Protein AF-0000000080643397 (afdb_homodimer)

Secondary structure (DSSP, 8-state):
--HHHHHHHEEEEEEEEETTEEEEHHHHHHHHHHHHHHEEEEEEEEEEEEEEETTTTEEEEEEEEEEEETTS-EEEEEEEEEEEE-TTS-EEEEEEEEEESSGGGTTGGG-/--HHHHHHHEEEEEEEEETTEEEEHHHHHHHHHHHHHHEEEEEEEEEEEEEEETTTTEEEEEEEEEEEETTS-EEEEEEEEEEEE-TTS-EEEEEEEEEESSGGGTTGGG-

Structure (mmCIF, N/CA/C/O backbone):
data_AF-0000000080643397-model_v1
#
loop_
_entity.id
_entity.type
_entity.pdbx_description
1 polymer 'Uncharacterized protein'
#
loop_
_atom_site.group_PDB
_atom_site.id
_atom_site.type_symbol
_atom_site.label_atom_id
_atom_site.label_alt_id
_atom_site.label_comp_id
_atom_site.label_asym_id
_atom_site.label_entity_id
_atom_site.label_seq_id
_atom_site.pdbx_PDB_ins_code
_atom_site.Cartn_x
_atom_site.Cartn_y
_atom_site.Cartn_z
_atom_site.occupancy
_atom_site.B_iso_or_equiv
_atom_site.auth_seq_id
_atom_site.auth_comp_id
_atom_site.auth_asym_id
_atom_site.auth_atom_id
_atom_site.pdbx_PDB_model_num
ATOM 1 N N . MET A 1 1 ? 0.101 -18.797 -16.078 1 52.03 1 MET A N 1
ATOM 2 C CA . MET A 1 1 ? 1.331 -19.047 -15.328 1 52.03 1 MET A CA 1
ATOM 3 C C . MET A 1 1 ? 1.496 -20.531 -15.039 1 52.03 1 MET A C 1
ATOM 5 O O . MET A 1 1 ? 0.552 -21.188 -14.594 1 52.03 1 MET A O 1
ATOM 9 N N . ASP A 1 2 ? 2.449 -21.203 -15.633 1 65.69 2 ASP A N 1
ATOM 10 C CA . ASP A 1 2 ? 2.807 -22.609 -15.438 1 65.69 2 ASP A CA 1
ATOM 11 C C . ASP A 1 2 ? 3.172 -22.891 -13.984 1 65.69 2 ASP A C 1
ATOM 13 O O . ASP A 1 2 ? 4.043 -22.219 -13.422 1 65.69 2 ASP A O 1
ATOM 17 N N . THR A 1 3 ? 2.34 -23.578 -13.297 1 69.38 3 THR A N 1
ATOM 18 C CA . THR A 1 3 ? 2.562 -23.953 -11.898 1 69.38 3 THR A CA 1
ATOM 19 C C . THR A 1 3 ? 4.027 -24.312 -11.664 1 69.38 3 THR A C 1
ATOM 21 O O . THR A 1 3 ? 4.555 -24.078 -10.57 1 69.38 3 THR A O 1
ATOM 24 N N . GLU A 1 4 ? 4.602 -24.859 -12.586 1 74.19 4 GLU A N 1
ATOM 25 C CA . GLU A 1 4 ? 6.016 -25.203 -12.469 1 74.19 4 GLU A CA 1
ATOM 26 C C . GLU A 1 4 ? 6.879 -23.953 -12.289 1 74.19 4 GLU A C 1
ATOM 28 O O . GLU A 1 4 ? 7.871 -23.984 -11.555 1 74.19 4 GLU A O 1
ATOM 33 N N . LYS A 1 5 ? 6.52 -22.969 -12.922 1 84.19 5 LYS A N 1
ATOM 34 C CA . LYS A 1 5 ? 7.285 -21.734 -12.812 1 84.19 5 LYS A CA 1
ATOM 35 C C . LYS A 1 5 ? 7.137 -21.125 -11.422 1 84.19 5 LYS A C 1
ATOM 37 O O . LYS A 1 5 ? 8.094 -20.547 -10.891 1 84.19 5 LYS A O 1
ATOM 42 N N . ILE A 1 6 ? 6.059 -21.438 -10.797 1 88.88 6 ILE A N 1
ATOM 43 C CA . ILE A 1 6 ? 5.82 -20.891 -9.461 1 88.88 6 ILE A CA 1
ATOM 44 C C . ILE A 1 6 ? 6.785 -21.531 -8.469 1 88.88 6 ILE A C 1
ATOM 46 O O . ILE A 1 6 ? 7.41 -20.844 -7.664 1 88.88 6 ILE A O 1
ATOM 50 N N . ASP A 1 7 ? 6.992 -22.812 -8.609 1 89.31 7 ASP A N 1
ATOM 51 C CA . ASP A 1 7 ? 7.848 -23.531 -7.672 1 89.31 7 ASP A CA 1
ATOM 52 C C . ASP A 1 7 ? 9.312 -23.109 -7.836 1 89.31 7 ASP A C 1
ATOM 54 O O . ASP A 1 7 ? 10.125 -23.328 -6.934 1 89.31 7 ASP A O 1
ATOM 58 N N . HIS A 1 8 ? 9.602 -22.578 -8.914 1 92.81 8 HIS A N 1
ATOM 59 C CA . HIS A 1 8 ? 10.961 -22.125 -9.172 1 92.81 8 HIS A CA 1
ATOM 60 C C . HIS A 1 8 ? 11.234 -20.797 -8.484 1 92.81 8 HIS A C 1
ATOM 62 O O . HIS A 1 8 ? 12.328 -20.578 -7.957 1 92.81 8 HIS A O 1
ATOM 68 N N . TYR A 1 9 ? 10.289 -20 -8.375 1 95.5 9 TYR A N 1
ATOM 69 C CA . TYR A 1 9 ? 10.516 -18.625 -7.922 1 95.5 9 TYR A CA 1
ATOM 70 C C . TYR A 1 9 ? 10.086 -18.453 -6.473 1 95.5 9 TYR A C 1
ATOM 72 O O . TYR A 1 9 ? 10.578 -17.578 -5.766 1 95.5 9 TYR A O 1
ATOM 80 N N . PHE A 1 10 ? 9.258 -19.375 -6.039 1 97.5 10 PHE A N 1
ATOM 81 C CA . PHE A 1 10 ? 8.68 -19.203 -4.711 1 97.5 10 PHE A CA 1
ATOM 82 C C . PHE A 1 10 ? 9.156 -20.297 -3.766 1 97.5 10 PHE A C 1
ATOM 84 O O . PHE A 1 10 ? 9.258 -21.469 -4.156 1 97.5 10 PHE A O 1
ATOM 91 N N . ALA A 1 11 ? 9.391 -19.953 -2.545 1 97.19 11 ALA A N 1
ATOM 92 C CA . ALA A 1 11 ? 9.766 -20.906 -1.504 1 97.19 11 ALA A CA 1
ATOM 93 C C . ALA A 1 11 ? 8.562 -21.719 -1.043 1 97.19 11 ALA A C 1
ATOM 95 O O . ALA A 1 11 ? 7.422 -21.266 -1.154 1 97.19 11 ALA A O 1
ATOM 96 N N . VAL A 1 12 ? 8.758 -22.859 -0.501 1 95.69 12 VAL A N 1
ATOM 97 C CA . VAL A 1 12 ? 7.703 -23.766 -0.065 1 95.69 12 VAL A CA 1
ATOM 98 C C . VAL A 1 12 ? 6.926 -23.141 1.09 1 95.69 12 VAL A C 1
ATOM 100 O O . VAL A 1 12 ? 5.727 -23.375 1.241 1 95.69 12 VAL A O 1
ATOM 103 N N . GLU A 1 13 ? 7.629 -22.312 1.866 1 96.62 13 GLU A N 1
ATOM 104 C CA . GLU A 1 13 ? 7.008 -21.672 3.025 1 96.62 13 GLU A CA 1
ATOM 105 C C . GLU A 1 13 ? 6.371 -20.344 2.65 1 96.62 13 GLU A C 1
ATOM 107 O O . GLU A 1 13 ? 5.992 -19.562 3.525 1 96.62 13 GLU A O 1
ATOM 112 N N . TYR A 1 14 ? 6.266 -20.109 1.395 1 97.94 14 TYR A N 1
ATOM 113 C CA . TYR A 1 14 ? 5.75 -18.844 0.88 1 97.94 14 TYR A CA 1
ATOM 114 C C . TYR A 1 14 ? 4.414 -18.5 1.523 1 97.94 14 TYR A C 1
ATOM 116 O O . TYR A 1 14 ? 3.545 -19.359 1.665 1 97.94 14 TYR A O 1
ATOM 124 N N . ILE A 1 15 ? 4.273 -17.234 1.922 1 98.25 15 ILE A N 1
ATOM 125 C CA . ILE A 1 15 ? 3.018 -16.688 2.418 1 98.25 15 ILE A CA 1
ATOM 126 C C . ILE A 1 15 ? 2.688 -15.391 1.667 1 98.25 15 ILE A C 1
ATOM 128 O O . ILE A 1 15 ? 3.555 -14.539 1.479 1 98.25 15 ILE A O 1
ATOM 132 N N . GLN A 1 16 ? 1.455 -15.312 1.223 1 97.5 16 GLN A N 1
ATOM 133 C CA . GLN A 1 16 ? 0.962 -14.094 0.601 1 97.5 16 GLN A CA 1
ATOM 134 C C . GLN A 1 16 ? -0.099 -13.422 1.47 1 97.5 16 GLN A C 1
ATOM 136 O O . GLN A 1 16 ? -1.014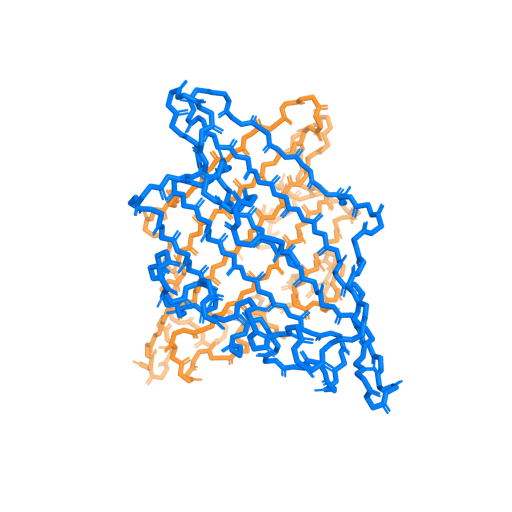 -14.086 1.962 1 97.5 16 GLN A O 1
ATOM 141 N N . GLU A 1 17 ? 0.098 -12.109 1.722 1 97.62 17 GLU A N 1
ATOM 142 C CA . GLU A 1 17 ? -0.928 -11.305 2.383 1 97.62 17 GLU A CA 1
ATOM 143 C C . GLU A 1 17 ? -1.416 -10.18 1.479 1 97.62 17 GLU A C 1
ATOM 145 O O . GLU A 1 17 ? -0.648 -9.281 1.129 1 97.62 17 GLU A O 1
ATOM 150 N N . THR A 1 18 ? -2.668 -10.258 1.045 1 96.88 18 THR A N 1
ATOM 151 C CA . THR A 1 18 ? -3.27 -9.242 0.19 1 96.88 18 THR A CA 1
ATOM 152 C C . THR A 1 18 ? -4.52 -8.664 0.841 1 96.88 18 THR A C 1
ATOM 154 O O . THR A 1 18 ? -5.508 -9.367 1.044 1 96.88 18 THR A O 1
ATOM 157 N N . ASP A 1 19 ? -4.453 -7.438 1.133 1 95.69 19 ASP A N 1
ATOM 158 C CA . ASP A 1 19 ? -5.613 -6.777 1.726 1 95.69 19 ASP A CA 1
ATOM 159 C C . ASP A 1 19 ? -6.137 -7.559 2.928 1 95.69 19 ASP A C 1
ATOM 161 O O . ASP A 1 19 ? -7.328 -7.867 3.002 1 95.69 19 ASP A O 1
ATOM 165 N N . HIS A 1 20 ? -5.316 -7.93 3.779 1 94.88 20 HIS A N 1
ATOM 166 C CA . HIS A 1 20 ? -5.559 -8.578 5.062 1 94.88 20 HIS A CA 1
ATOM 167 C C . HIS A 1 20 ? -5.887 -10.055 4.883 1 94.88 20 HIS A C 1
ATOM 169 O O . HIS A 1 20 ? -6.012 -10.789 5.867 1 94.88 20 HIS A O 1
ATOM 175 N N . ASP A 1 21 ? -6.023 -10.531 3.666 1 95.88 21 ASP A N 1
ATOM 176 C CA . ASP A 1 21 ? -6.211 -11.953 3.416 1 95.88 21 ASP A CA 1
ATOM 177 C C . ASP A 1 21 ? -4.867 -12.664 3.256 1 95.88 21 ASP A C 1
ATOM 179 O O . ASP A 1 21 ? -3.965 -12.156 2.59 1 95.88 21 ASP A O 1
ATOM 183 N N . THR A 1 22 ? -4.812 -13.828 3.859 1 97.06 22 THR A N 1
ATOM 184 C CA . THR A 1 22 ? -3.559 -14.57 3.836 1 97.06 22 THR A CA 1
ATOM 185 C C . THR A 1 22 ? -3.725 -15.891 3.08 1 97.06 22 THR A C 1
ATOM 187 O O . THR A 1 22 ? -4.719 -16.594 3.258 1 97.06 22 THR A O 1
ATOM 190 N N . LEU A 1 23 ? -2.801 -16.172 2.219 1 96.81 23 LEU A N 1
ATOM 191 C CA . LEU A 1 23 ? -2.75 -17.422 1.461 1 96.81 23 LEU A CA 1
ATOM 192 C C . LEU A 1 23 ? -1.392 -18.094 1.615 1 96.81 23 LEU A C 1
ATOM 194 O O . LEU A 1 23 ? -0.353 -17.438 1.529 1 96.81 23 LEU A O 1
ATOM 198 N N . ASN A 1 24 ? -1.43 -19.391 1.865 1 96.94 24 ASN A N 1
ATOM 199 C CA . ASN A 1 24 ? -0.189 -20.141 1.711 1 96.94 24 ASN A CA 1
ATOM 200 C C . ASN A 1 24 ? 0.084 -20.484 0.248 1 96.94 24 ASN A C 1
ATOM 202 O O . ASN A 1 24 ? -0.665 -20.062 -0.639 1 96.94 24 ASN A O 1
ATOM 206 N N . LEU A 1 25 ? 1.172 -21.188 0.023 1 95.81 25 LEU A N 1
ATOM 207 C CA . LEU A 1 25 ? 1.611 -21.453 -1.344 1 95.81 25 LEU A CA 1
ATOM 208 C C . LEU A 1 25 ? 0.543 -22.203 -2.125 1 95.81 25 LEU A C 1
ATOM 210 O O . LEU A 1 25 ? 0.251 -21.875 -3.273 1 95.81 25 LEU A O 1
ATOM 214 N N . THR A 1 26 ? -0.051 -23.203 -1.543 1 94.75 26 THR A N 1
ATOM 215 C CA . THR A 1 26 ? -1.065 -24.016 -2.209 1 94.75 26 THR A CA 1
ATOM 216 C C . THR A 1 26 ? -2.289 -23.172 -2.553 1 94.75 26 THR A C 1
ATOM 218 O O . THR A 1 26 ? -2.789 -23.219 -3.68 1 94.75 26 THR A O 1
ATOM 221 N N . GLU A 1 27 ? -2.719 -22.438 -1.619 1 94.75 27 GLU A N 1
ATOM 222 C CA . GLU A 1 27 ? -3.875 -21.562 -1.827 1 94.75 27 GLU A CA 1
ATOM 223 C C . GLU A 1 27 ? -3.584 -20.5 -2.877 1 94.75 27 GLU A C 1
ATOM 225 O O . GLU A 1 27 ? -4.465 -20.125 -3.656 1 94.75 27 GLU A O 1
ATOM 230 N N . PHE A 1 28 ? -2.414 -19.984 -2.807 1 94.94 28 PHE A N 1
ATOM 231 C CA . PHE A 1 28 ? -1.979 -19.016 -3.803 1 94.94 28 PHE A CA 1
ATOM 232 C C . PHE A 1 28 ? -2.053 -19.609 -5.203 1 94.94 28 PHE A C 1
ATOM 234 O O . PHE A 1 28 ? -2.584 -18.969 -6.125 1 94.94 28 PHE A O 1
ATOM 241 N N . LYS A 1 29 ? -1.569 -20.797 -5.352 1 93.56 29 LYS A N 1
ATOM 242 C CA . LYS A 1 29 ? -1.613 -21.469 -6.648 1 93.56 29 LYS A CA 1
ATOM 243 C C . LYS A 1 29 ? -3.053 -21.656 -7.125 1 93.56 29 LYS A C 1
ATOM 245 O O . LYS A 1 29 ? -3.354 -21.438 -8.305 1 93.56 29 LYS A O 1
ATOM 250 N N . LEU A 1 30 ? -3.893 -22.047 -6.223 1 93.19 30 LEU A N 1
ATOM 251 C CA . LEU A 1 30 ? -5.305 -22.203 -6.555 1 93.19 30 LEU A CA 1
ATOM 252 C C . LEU A 1 30 ? -5.914 -20.875 -6.988 1 93.19 30 LEU A C 1
ATOM 254 O O . LEU A 1 30 ? -6.691 -20.828 -7.945 1 93.19 30 LEU A O 1
ATOM 258 N N . HIS A 1 31 ? -5.547 -19.859 -6.266 1 92.81 31 HIS A N 1
ATOM 259 C CA . HIS A 1 31 ? -6.012 -18.531 -6.613 1 92.81 31 HIS A CA 1
ATOM 260 C C . HIS A 1 31 ? -5.57 -18.141 -8.023 1 92.81 31 HIS A C 1
ATOM 262 O O . HIS A 1 31 ? -6.363 -17.609 -8.797 1 92.81 31 HIS A O 1
ATOM 268 N N . LEU A 1 32 ? -4.309 -18.391 -8.344 1 91.5 32 LEU A N 1
ATOM 269 C CA . LEU A 1 32 ? -3.801 -18.078 -9.672 1 91.5 32 LEU A CA 1
ATOM 270 C C . LEU A 1 32 ? -4.562 -18.844 -10.75 1 91.5 32 LEU A C 1
ATOM 272 O O . LEU A 1 32 ? -4.832 -18.312 -11.828 1 91.5 32 LEU A O 1
ATOM 276 N N . GLN A 1 33 ? -4.887 -20.031 -10.477 1 91.94 33 GLN A N 1
ATOM 277 C CA . GLN A 1 33 ? -5.652 -20.844 -11.422 1 91.94 33 GLN A CA 1
ATOM 278 C C . GLN A 1 33 ? -7.035 -20.234 -11.664 1 91.94 33 GLN A C 1
ATOM 280 O O . GLN A 1 33 ? -7.5 -20.172 -12.805 1 91.94 33 GLN A O 1
ATOM 285 N N . LYS A 1 34 ? -7.648 -19.828 -10.609 1 92.69 34 LYS A N 1
ATOM 286 C CA . LYS A 1 34 ? -8.953 -19.188 -10.727 1 92.69 34 LYS A CA 1
ATOM 287 C C . LYS A 1 34 ? -8.867 -17.906 -11.531 1 92.69 34 LYS A C 1
ATOM 289 O O . LYS A 1 34 ? -9.742 -17.609 -12.344 1 92.69 34 LYS A O 1
ATOM 294 N N . LEU A 1 35 ? -7.895 -17.141 -11.25 1 91.94 35 LEU A N 1
ATOM 295 C CA . LEU A 1 35 ? -7.688 -15.906 -11.992 1 91.94 35 LEU A CA 1
ATOM 296 C C . LEU A 1 35 ? -7.551 -16.172 -13.484 1 91.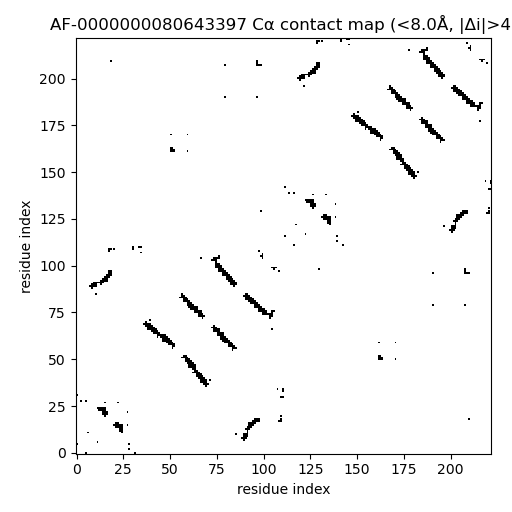94 35 LEU A C 1
ATOM 298 O O . LEU A 1 35 ? -8.102 -15.445 -14.305 1 91.94 35 LEU A O 1
ATOM 302 N N . LYS A 1 36 ? -6.848 -17.219 -13.789 1 90.88 36 LYS A N 1
ATOM 303 C CA . LYS A 1 36 ? -6.656 -17.594 -15.188 1 90.88 36 LYS A CA 1
ATOM 304 C C . LYS A 1 36 ? -7.984 -17.922 -15.859 1 90.88 36 LYS A C 1
ATOM 306 O O . LYS A 1 36 ? -8.133 -17.766 -17.078 1 90.88 36 LYS A O 1
ATOM 311 N N . GLU A 1 37 ? -8.914 -18.328 -15.117 1 93.19 37 GLU A N 1
ATOM 312 C CA . GLU A 1 37 ? -10.227 -18.688 -15.656 1 93.19 37 GLU A CA 1
ATOM 313 C C . GLU A 1 37 ? -11.039 -17.438 -15.984 1 93.19 37 GLU A C 1
ATOM 315 O O . GLU A 1 37 ? -11.93 -17.469 -16.828 1 93.19 37 GLU A O 1
ATOM 320 N N . VAL A 1 38 ? -10.711 -16.375 -15.398 1 93.5 38 VAL A N 1
ATOM 321 C CA . VAL A 1 38 ? -11.586 -15.211 -15.5 1 93.5 38 VAL A CA 1
ATOM 322 C C . VAL A 1 38 ? -10.875 -14.109 -16.281 1 93.5 38 VAL A C 1
ATOM 324 O O . VAL A 1 38 ? -11.531 -13.266 -16.906 1 93.5 38 VAL A O 1
ATOM 327 N N . VAL A 1 39 ? -9.594 -14.094 -16.266 1 95.31 39 VAL A N 1
ATOM 328 C CA . VAL A 1 39 ? -8.82 -12.984 -16.812 1 95.31 39 VAL A CA 1
ATOM 329 C C . VAL A 1 39 ? -8.266 -13.375 -18.188 1 95.31 39 VAL A C 1
ATOM 331 O O . VAL A 1 39 ? -7.695 -14.453 -18.344 1 95.31 39 VAL A O 1
ATOM 334 N N . LYS A 1 40 ? -8.445 -12.508 -19.125 1 96.31 40 LYS A N 1
ATOM 335 C CA . LYS A 1 40 ? -7.863 -12.688 -20.453 1 96.31 40 LYS A CA 1
ATOM 336 C C . LYS A 1 40 ? -6.406 -12.227 -20.469 1 96.31 40 LYS A C 1
ATOM 338 O O . LYS A 1 40 ? -5.523 -12.977 -20.891 1 96.31 40 LYS A O 1
ATOM 343 N N . THR A 1 41 ? -6.223 -11 -19.984 1 95.12 41 THR A N 1
ATOM 344 C CA . THR A 1 41 ? -4.859 -10.484 -19.953 1 95.12 41 THR A CA 1
ATOM 345 C C . THR A 1 41 ? -4.621 -9.695 -18.656 1 95.12 41 THR A C 1
ATOM 347 O O . THR A 1 41 ? -5.535 -9.039 -18.156 1 95.12 41 THR A O 1
ATOM 350 N N . LEU A 1 42 ? -3.502 -9.867 -18.172 1 94.62 42 LEU A N 1
ATOM 351 C CA . LEU A 1 42 ? -2.947 -9.062 -17.078 1 94.62 42 LEU A CA 1
ATOM 352 C C . LEU A 1 42 ? -1.603 -8.469 -17.484 1 94.62 42 LEU A C 1
ATOM 354 O O . LEU A 1 42 ? -0.68 -9.195 -17.859 1 94.62 42 LEU A O 1
ATOM 358 N N . THR A 1 43 ? -1.578 -7.145 -17.375 1 95.25 43 THR A N 1
ATOM 359 C CA . THR A 1 43 ? -0.349 -6.5 -17.828 1 95.25 43 THR A CA 1
ATOM 360 C C . THR A 1 43 ? 0.144 -5.496 -16.797 1 95.25 43 THR A C 1
ATOM 362 O O . THR A 1 43 ? -0.651 -4.746 -16.219 1 95.25 43 THR A O 1
ATOM 365 N N . ILE A 1 44 ? 1.43 -5.633 -16.516 1 95.19 44 ILE A N 1
ATOM 366 C CA . ILE A 1 44 ? 2.139 -4.609 -15.75 1 95.19 44 ILE A CA 1
ATOM 367 C C . ILE A 1 44 ? 3.08 -3.84 -16.672 1 95.19 44 ILE A C 1
ATOM 369 O O . ILE A 1 44 ? 4.047 -4.402 -17.188 1 95.19 44 ILE A O 1
ATOM 373 N N . GLU A 1 45 ? 2.775 -2.648 -17.016 1 89.06 45 GLU A N 1
ATOM 374 C CA . GLU A 1 45 ? 3.578 -1.915 -17.984 1 89.06 45 GLU A CA 1
ATOM 375 C C . GLU A 1 45 ? 4.906 -1.471 -17.375 1 89.06 45 GLU A C 1
ATOM 377 O O . GLU A 1 45 ? 5.957 -1.603 -18.016 1 89.06 45 GLU A O 1
ATOM 382 N N . GLN A 1 46 ? 4.863 -0.865 -16.281 1 93.12 46 GLN A N 1
ATOM 383 C CA . GLN A 1 46 ? 6.066 -0.375 -15.617 1 93.12 46 GLN A CA 1
ATOM 384 C C . GLN A 1 46 ? 5.875 -0.316 -14.109 1 93.12 46 GLN A C 1
ATOM 386 O O . GLN A 1 46 ? 4.762 -0.093 -13.625 1 93.12 46 GLN A O 1
ATOM 391 N N . PHE A 1 47 ? 7.035 -0.544 -13.422 1 96.94 47 PHE A N 1
ATOM 392 C CA . PHE A 1 47 ? 7.043 -0.254 -11.992 1 96.94 47 PHE A CA 1
ATOM 393 C C . PHE A 1 47 ? 7.203 1.241 -11.75 1 96.94 47 PHE A C 1
ATOM 395 O O . PHE A 1 47 ? 8.156 1.856 -12.227 1 96.94 47 PHE A O 1
ATOM 402 N N . LYS A 1 48 ? 6.312 1.723 -11.094 1 97.56 48 LYS A N 1
ATOM 403 C CA . LYS A 1 48 ? 6.332 3.158 -10.828 1 97.56 48 LYS A CA 1
ATOM 404 C C . LYS A 1 48 ? 7.336 3.506 -9.734 1 97.56 48 LYS A C 1
ATOM 406 O O . LYS A 1 48 ? 8.023 4.523 -9.82 1 97.56 48 LYS A O 1
ATOM 411 N N . ASP A 1 49 ? 7.391 2.779 -8.688 1 98.06 49 ASP A N 1
ATOM 412 C CA . ASP A 1 49 ? 8.383 2.873 -7.625 1 98.06 49 ASP A CA 1
ATOM 413 C C . ASP A 1 49 ? 9.016 1.511 -7.344 1 98.06 49 ASP A C 1
ATOM 415 O O . ASP A 1 49 ? 8.336 0.483 -7.398 1 98.06 49 ASP A O 1
ATOM 419 N N . MET A 1 50 ? 10.266 1.567 -7.137 1 98.31 50 MET A N 1
ATOM 420 C CA . MET A 1 50 ? 11.016 0.391 -6.715 1 98.31 50 MET A CA 1
ATOM 421 C C . MET A 1 50 ? 12.055 0.758 -5.664 1 98.31 50 MET A C 1
ATOM 423 O O . MET A 1 50 ? 12.875 1.658 -5.875 1 98.31 50 MET A O 1
ATOM 427 N N . LEU A 1 51 ? 11.992 0.167 -4.547 1 98.69 51 LEU A N 1
ATOM 428 C CA . LEU A 1 51 ? 12.992 0.301 -3.496 1 98.69 51 LEU A CA 1
ATOM 429 C C . LEU A 1 51 ? 13.539 -1.063 -3.086 1 98.69 51 LEU A C 1
ATOM 431 O O . LEU A 1 51 ? 12.773 -2.002 -2.865 1 98.69 51 LEU A O 1
ATOM 435 N N . ILE A 1 52 ? 14.828 -1.141 -3.021 1 98.12 52 ILE A N 1
ATOM 436 C CA . ILE A 1 52 ? 15.492 -2.396 -2.693 1 98.12 52 ILE A CA 1
ATOM 437 C C . ILE A 1 52 ? 16.281 -2.238 -1.399 1 98.12 52 ILE A C 1
ATOM 439 O O . ILE A 1 52 ? 17.047 -1.278 -1.241 1 98.12 52 ILE A O 1
ATOM 443 N N . ASP A 1 53 ? 16.062 -3.061 -0.444 1 98.19 53 ASP A N 1
ATOM 444 C CA . ASP A 1 53 ? 16.906 -3.201 0.742 1 98.19 53 ASP A CA 1
ATOM 445 C C . ASP A 1 53 ? 17.641 -4.539 0.74 1 98.19 53 ASP A C 1
ATOM 447 O O . ASP A 1 53 ? 17.078 -5.562 1.148 1 98.19 53 ASP A O 1
ATOM 451 N N . GLU A 1 54 ? 18.812 -4.516 0.331 1 96.19 54 GLU A N 1
ATOM 452 C CA . GLU A 1 54 ? 19.609 -5.734 0.178 1 96.19 54 GLU A CA 1
ATOM 453 C C . GLU A 1 54 ? 19.828 -6.418 1.523 1 96.19 54 GLU A C 1
ATOM 455 O O . GLU A 1 54 ? 19.812 -7.648 1.613 1 96.19 54 GLU A O 1
ATOM 460 N N . GLN A 1 55 ? 20.047 -5.555 2.504 1 95.88 55 GLN A N 1
ATOM 461 C CA . GLN A 1 55 ? 20.297 -6.117 3.826 1 95.88 55 GLN A CA 1
ATOM 462 C C . GLN A 1 55 ? 19.094 -6.906 4.332 1 95.88 55 GLN A C 1
ATOM 464 O O . GLN A 1 55 ? 19.25 -7.992 4.898 1 95.88 55 GLN A O 1
ATOM 469 N N . GLN A 1 56 ? 17.938 -6.418 4.117 1 96.75 56 GLN A N 1
ATOM 470 C CA . GLN A 1 56 ? 16.703 -7.078 4.555 1 96.75 56 GLN A CA 1
ATOM 471 C C . GLN A 1 56 ? 16.203 -8.062 3.502 1 96.75 56 GLN A C 1
ATOM 473 O O . GLN A 1 56 ? 15.219 -8.766 3.723 1 96.75 56 GLN A O 1
ATOM 478 N N . GLN A 1 57 ? 16.844 -8.156 2.377 1 98 57 GLN A N 1
ATOM 479 C CA . GLN A 1 57 ? 16.406 -8.969 1.25 1 98 57 GLN A CA 1
ATOM 480 C C . GLN A 1 57 ? 14.938 -8.695 0.911 1 98 57 GLN A C 1
ATOM 482 O O . GLN A 1 57 ? 14.133 -9.617 0.806 1 98 57 GLN A O 1
ATOM 487 N N . THR A 1 58 ? 14.688 -7.441 0.769 1 98.62 58 THR A N 1
ATOM 488 C CA . THR A 1 58 ? 13.32 -6.961 0.603 1 98.62 58 THR A CA 1
ATOM 489 C C . THR A 1 58 ? 13.227 -5.973 -0.557 1 98.62 58 THR A C 1
ATOM 491 O O . THR A 1 58 ? 14.109 -5.133 -0.732 1 98.62 58 THR A O 1
ATOM 494 N N . ILE A 1 59 ? 12.188 -6.109 -1.362 1 98.69 59 ILE A N 1
ATOM 495 C CA . ILE A 1 59 ? 11.898 -5.18 -2.449 1 98.69 59 ILE A CA 1
ATOM 496 C C . ILE A 1 59 ? 10.484 -4.637 -2.307 1 98.69 59 ILE A C 1
ATOM 498 O O . ILE A 1 59 ? 9.539 -5.398 -2.068 1 98.69 59 ILE A O 1
ATOM 502 N N . PHE A 1 60 ? 10.375 -3.402 -2.359 1 98.88 60 PHE A N 1
ATOM 503 C CA . PHE A 1 60 ? 9.07 -2.764 -2.488 1 98.88 60 PHE A CA 1
ATOM 504 C C . PHE A 1 60 ? 8.82 -2.332 -3.928 1 98.88 60 PHE A C 1
ATOM 506 O O . PHE A 1 60 ? 9.703 -1.756 -4.57 1 98.88 60 PHE A O 1
ATOM 513 N N . LEU A 1 61 ? 7.621 -2.635 -4.453 1 98.56 61 LEU A N 1
ATOM 514 C CA . LEU A 1 61 ? 7.195 -2.242 -5.793 1 98.56 61 LEU A CA 1
ATOM 515 C C . LEU A 1 61 ? 5.828 -1.566 -5.75 1 98.56 61 LEU A C 1
ATOM 517 O O . LEU A 1 61 ? 4.922 -2.035 -5.062 1 98.56 61 LEU A O 1
ATOM 521 N N . ARG A 1 62 ? 5.727 -0.461 -6.398 1 98.75 62 ARG A N 1
ATOM 522 C CA . ARG A 1 62 ? 4.441 0.147 -6.73 1 98.75 62 ARG A CA 1
ATOM 523 C C . ARG A 1 62 ? 4.172 0.074 -8.227 1 98.75 62 ARG A C 1
ATOM 525 O O . ARG A 1 62 ? 5.02 0.452 -9.039 1 98.75 62 ARG A O 1
ATOM 532 N N . TYR A 1 63 ? 2.998 -0.47 -8.578 1 98.19 63 TYR A N 1
ATOM 533 C CA . TYR A 1 63 ? 2.674 -0.605 -9.992 1 98.19 63 TYR A CA 1
ATOM 534 C C . TYR A 1 63 ? 1.166 -0.68 -10.203 1 98.19 63 TYR A C 1
ATOM 536 O O . TYR A 1 63 ? 0.408 -0.849 -9.242 1 98.19 63 TYR A O 1
ATOM 544 N N . ASP A 1 64 ? 0.793 -0.478 -11.438 1 97 64 ASP A N 1
ATOM 545 C CA . ASP A 1 64 ? -0.577 -0.713 -11.875 1 97 64 ASP A CA 1
ATOM 546 C C . ASP A 1 64 ? -0.685 -2.02 -12.664 1 97 64 ASP A C 1
ATOM 548 O O . ASP A 1 64 ? 0.156 -2.309 -13.516 1 97 64 ASP A O 1
ATOM 552 N N . VAL A 1 65 ? -1.71 -2.758 -12.289 1 96.56 65 VAL A N 1
ATOM 553 C CA . VAL A 1 65 ? -2.043 -3.945 -13.07 1 96.56 65 VAL A CA 1
ATOM 554 C C . VAL A 1 65 ? -3.24 -3.648 -13.977 1 96.56 65 VAL A C 1
ATOM 556 O O . VAL A 1 65 ? -4.324 -3.326 -13.484 1 96.56 65 VAL A O 1
ATOM 559 N N . ARG A 1 66 ? -3.01 -3.723 -15.273 1 96.94 66 ARG A N 1
ATOM 560 C CA . ARG A 1 66 ? -4.113 -3.641 -16.219 1 96.94 66 ARG A CA 1
ATOM 561 C C . ARG A 1 66 ? -4.734 -5.016 -16.453 1 96.94 66 ARG A C 1
ATOM 563 O O . ARG A 1 66 ? -4.047 -5.949 -16.859 1 96.94 66 ARG A O 1
ATOM 570 N N . VAL A 1 67 ? -6.043 -5.059 -16.25 1 96.06 67 VAL A N 1
ATOM 571 C CA . VAL A 1 67 ? -6.734 -6.34 -16.359 1 96.06 67 VAL A CA 1
ATOM 572 C C . VAL A 1 67 ? -7.762 -6.285 -17.484 1 96.06 67 VAL A C 1
ATOM 574 O O . VAL A 1 67 ? -8.5 -5.305 -17.609 1 96.06 67 VAL A O 1
ATOM 577 N N . GLU A 1 68 ? -7.727 -7.25 -18.266 1 96.62 68 GLU A N 1
ATOM 578 C CA . GLU A 1 68 ? -8.836 -7.562 -19.172 1 96.62 68 GLU A CA 1
ATOM 579 C C . GLU A 1 68 ? -9.438 -8.922 -18.844 1 96.62 68 GLU A C 1
ATOM 581 O O . GLU A 1 68 ? -8.75 -9.945 -18.875 1 96.62 68 GLU A O 1
ATOM 586 N N . LYS A 1 69 ? -10.688 -8.867 -18.594 1 95.56 69 LYS A N 1
ATOM 587 C CA . LYS A 1 69 ? -11.367 -10.125 -18.312 1 95.56 69 LYS A CA 1
ATOM 588 C C . LYS A 1 69 ? -11.805 -10.812 -19.594 1 95.56 69 LYS A C 1
ATOM 590 O O . LYS A 1 69 ? -11.828 -10.188 -20.656 1 95.56 69 LYS A O 1
ATOM 595 N N . LYS A 1 70 ? -12.164 -12.086 -19.422 1 95.56 70 LYS A N 1
ATOM 596 C CA . LYS A 1 70 ? -12.602 -12.875 -20.562 1 95.56 70 LYS A CA 1
ATOM 597 C C . LYS A 1 70 ? -13.945 -12.375 -21.109 1 95.56 70 LYS A C 1
ATOM 599 O O . LYS A 1 70 ? -14.273 -12.586 -22.266 1 95.56 70 LYS A O 1
ATOM 604 N N . ASP A 1 71 ? -14.695 -11.617 -20.25 1 94.88 71 ASP A N 1
ATOM 605 C CA . ASP A 1 71 ? -15.945 -11.023 -20.719 1 94.88 71 ASP A CA 1
ATOM 606 C C . ASP A 1 71 ? -15.711 -9.648 -21.328 1 94.88 71 ASP A C 1
ATOM 608 O O . ASP A 1 71 ? -16.656 -8.891 -21.547 1 94.88 71 ASP A O 1
ATOM 612 N N . SER A 1 72 ? -14.516 -9.188 -21.438 1 93.81 72 SER A N 1
ATOM 613 C CA . SER A 1 72 ? -14.055 -7.992 -22.125 1 93.81 72 SER A CA 1
ATOM 614 C C . SER A 1 72 ? -14.102 -6.766 -21.219 1 93.81 72 SER A C 1
ATOM 616 O O . SER A 1 72 ? -13.695 -5.676 -21.625 1 93.81 72 SER A O 1
ATOM 618 N N . SER A 1 73 ? -14.555 -7.004 -20.078 1 94.19 73 SER A N 1
ATOM 619 C CA . SER A 1 73 ? -14.438 -5.91 -19.125 1 94.19 73 SER A CA 1
ATOM 620 C C . SER A 1 73 ? -12.977 -5.617 -18.797 1 94.19 73 SER A C 1
ATOM 622 O O . SER A 1 73 ? -12.148 -6.527 -18.766 1 94.19 73 SER A O 1
ATOM 624 N N . LYS A 1 74 ? -12.727 -4.289 -18.609 1 95 74 LYS A N 1
ATOM 625 C CA . LYS A 1 74 ? -11.359 -3.848 -18.359 1 95 74 LYS A CA 1
ATOM 626 C C . LYS A 1 74 ? -11.297 -2.973 -17.109 1 95 74 LYS A C 1
ATOM 628 O O . LYS A 1 74 ? -12.289 -2.354 -16.719 1 95 74 LYS A O 1
ATOM 633 N N . GLY A 1 75 ? -10.047 -2.986 -16.562 1 95 75 GLY A N 1
ATOM 634 C CA . GLY A 1 75 ? -9.82 -2.119 -15.414 1 95 75 GLY A CA 1
ATOM 635 C C . GLY A 1 75 ? -8.383 -2.135 -14.93 1 95 75 GLY A C 1
ATOM 636 O O . GLY A 1 75 ? -7.582 -2.971 -15.359 1 95 75 GLY A O 1
ATOM 637 N N . ASN A 1 76 ? -8.102 -1.155 -14.109 1 96.06 76 ASN A N 1
ATOM 638 C CA . ASN A 1 76 ? -6.777 -1.051 -13.508 1 96.06 76 ASN A CA 1
ATOM 639 C C . ASN A 1 76 ? -6.828 -1.206 -11.992 1 96.06 76 ASN A C 1
ATOM 641 O O . ASN A 1 76 ? -7.789 -0.772 -11.352 1 96.06 76 ASN A O 1
ATOM 645 N N . ILE A 1 77 ? -5.766 -1.824 -11.508 1 96.88 77 ILE A N 1
ATOM 646 C CA . ILE A 1 77 ? -5.602 -1.979 -10.07 1 96.88 77 ILE A CA 1
ATOM 647 C C . ILE A 1 77 ? -4.234 -1.45 -9.648 1 96.88 77 ILE A C 1
ATOM 649 O O . ILE A 1 77 ? -3.207 -1.863 -10.195 1 96.88 77 ILE A O 1
ATOM 653 N N . GLU A 1 78 ? -4.23 -0.489 -8.727 1 97.38 78 GLU A N 1
ATOM 654 C CA . GLU A 1 78 ? -2.973 -0.053 -8.125 1 97.38 78 GLU A CA 1
ATOM 655 C C . GLU A 1 78 ? -2.518 -1.019 -7.031 1 97.38 78 GLU A C 1
ATOM 657 O O . GLU A 1 78 ? -3.32 -1.44 -6.195 1 97.38 78 GLU A O 1
ATOM 662 N N . VAL A 1 79 ? -1.238 -1.408 -7.094 1 98.06 79 VAL A N 1
ATOM 663 C CA . VAL A 1 79 ? -0.71 -2.402 -6.164 1 98.06 79 VAL A CA 1
ATOM 664 C C . VAL A 1 79 ? 0.547 -1.86 -5.488 1 98.06 79 VAL A C 1
ATOM 666 O O . VAL A 1 79 ? 1.44 -1.333 -6.156 1 98.06 79 VAL A O 1
ATOM 669 N N . TYR A 1 80 ? 0.622 -1.822 -4.152 1 98.75 80 TYR A N 1
ATOM 670 C CA . TYR A 1 80 ? 1.816 -1.703 -3.324 1 98.75 80 TYR A CA 1
ATOM 671 C C . TYR A 1 80 ? 2.23 -3.059 -2.764 1 98.75 80 TYR A C 1
ATOM 673 O O . TYR A 1 80 ? 1.499 -3.66 -1.975 1 98.75 80 TYR A O 1
ATOM 681 N N . ALA A 1 81 ? 3.406 -3.547 -3.156 1 98.69 81 ALA A N 1
ATOM 682 C CA . ALA A 1 81 ? 3.789 -4.902 -2.775 1 98.69 81 ALA A CA 1
ATOM 683 C C . ALA A 1 81 ? 5.188 -4.93 -2.168 1 98.69 81 ALA A C 1
ATOM 685 O O . ALA A 1 81 ? 6.094 -4.25 -2.652 1 98.69 81 ALA A O 1
ATOM 686 N N . ILE A 1 82 ? 5.297 -5.641 -1.091 1 98.88 82 ILE A N 1
ATOM 687 C CA . ILE A 1 82 ? 6.578 -5.938 -0.458 1 98.88 82 ILE A CA 1
ATOM 688 C C . ILE A 1 82 ? 6.93 -7.406 -0.672 1 98.88 82 ILE A C 1
ATOM 690 O O . ILE A 1 82 ? 6.176 -8.297 -0.277 1 98.88 82 ILE A O 1
ATOM 694 N N . PHE A 1 83 ? 8.094 -7.645 -1.287 1 98.69 83 PHE A N 1
ATOM 695 C CA . PHE A 1 83 ? 8.586 -9 -1.498 1 98.69 83 PHE A CA 1
ATOM 696 C C . PHE A 1 83 ? 9.812 -9.273 -0.628 1 98.69 83 PHE A C 1
ATOM 698 O O . PHE A 1 83 ? 10.711 -8.438 -0.534 1 98.69 83 PHE A O 1
ATOM 705 N N . LYS A 1 84 ? 9.797 -10.352 -0.032 1 98.75 84 LYS A N 1
ATOM 706 C CA . LYS A 1 84 ? 10.977 -10.82 0.687 1 98.75 84 LYS A CA 1
ATOM 707 C C . LYS A 1 84 ? 11.555 -12.07 0.03 1 98.75 84 LYS A C 1
ATOM 709 O O . LYS A 1 84 ? 10.812 -12.883 -0.526 1 98.75 84 LYS A O 1
ATOM 714 N N . PHE A 1 85 ? 12.812 -12.203 0.168 1 98.5 85 PHE A N 1
ATOM 715 C CA . PHE A 1 85 ? 13.531 -13.281 -0.494 1 98.5 85 PHE A CA 1
ATOM 716 C C . PHE A 1 85 ? 14.406 -14.031 0.497 1 98.5 85 PHE A C 1
ATOM 718 O O . PHE A 1 85 ? 14.906 -13.445 1.459 1 98.5 85 PHE A O 1
ATOM 725 N N . ASN A 1 86 ? 14.539 -15.273 0.257 1 97.88 86 ASN A N 1
ATOM 726 C CA . ASN A 1 86 ? 15.539 -16 1.034 1 97.88 86 ASN A CA 1
ATOM 727 C C . ASN A 1 86 ? 16.922 -15.938 0.383 1 97.88 86 ASN A C 1
ATOM 729 O O . ASN A 1 86 ? 17.094 -15.289 -0.649 1 97.88 86 ASN A O 1
ATOM 733 N N . GLU A 1 87 ? 17.859 -16.578 1.036 1 96.12 87 GLU A N 1
ATOM 734 C CA . GLU A 1 87 ? 19.25 -16.5 0.595 1 96.12 87 GLU A CA 1
ATOM 735 C C . GLU A 1 87 ? 19.422 -17.094 -0.795 1 96.12 87 GLU A C 1
ATOM 737 O O . GLU A 1 87 ? 20.344 -16.734 -1.53 1 96.12 87 GLU A O 1
ATOM 742 N N . SER A 1 88 ? 18.562 -17.969 -1.171 1 95.69 88 SER A N 1
ATOM 743 C CA . SER A 1 88 ? 18.641 -18.641 -2.469 1 95.69 88 SER A CA 1
ATOM 744 C C . SER A 1 88 ? 17.938 -17.828 -3.549 1 95.69 88 SER A C 1
ATOM 746 O O . SER A 1 88 ? 17.906 -18.219 -4.715 1 95.69 88 SER A O 1
ATOM 748 N N . GLY A 1 89 ? 17.344 -16.734 -3.191 1 96.19 89 GLY A N 1
ATOM 749 C CA . GLY A 1 89 ? 16.703 -15.852 -4.156 1 96.19 89 GLY A CA 1
ATOM 750 C C . GLY A 1 89 ? 15.25 -16.188 -4.406 1 96.19 89 GLY A C 1
ATOM 751 O O . GLY A 1 89 ? 14.625 -15.625 -5.305 1 96.19 89 GLY A O 1
ATOM 752 N N . LYS A 1 90 ? 14.719 -17.109 -3.629 1 97.94 90 LYS A N 1
ATOM 753 C CA . LYS A 1 90 ? 13.297 -17.453 -3.756 1 97.94 90 LYS A CA 1
ATOM 754 C C . LYS A 1 90 ? 12.438 -16.516 -2.918 1 97.94 90 LYS A C 1
ATOM 756 O O . LYS A 1 90 ? 12.836 -16.094 -1.829 1 97.94 90 LYS A O 1
ATOM 761 N N . VAL A 1 91 ? 11.25 -16.172 -3.465 1 98.38 91 VAL A N 1
ATOM 762 C CA . VAL A 1 91 ? 10.32 -15.328 -2.734 1 98.38 91 VAL A CA 1
ATOM 763 C C . VAL A 1 91 ? 9.734 -16.094 -1.552 1 98.38 91 VAL A C 1
ATOM 765 O O . VAL A 1 91 ? 9.164 -17.172 -1.725 1 98.38 91 VAL A O 1
ATOM 768 N N . THR A 1 92 ? 9.852 -15.539 -0.379 1 98.56 92 THR A N 1
ATOM 769 C CA . THR A 1 92 ? 9.328 -16.188 0.818 1 98.56 92 THR A CA 1
ATOM 770 C C . THR A 1 92 ? 8 -15.555 1.239 1 98.56 92 THR A C 1
ATOM 772 O O . THR A 1 92 ? 7.172 -16.219 1.875 1 98.56 92 THR A O 1
ATOM 775 N N . SER A 1 93 ? 7.824 -14.312 0.897 1 98.62 93 SER A N 1
ATOM 776 C CA . SER A 1 93 ? 6.559 -13.672 1.247 1 9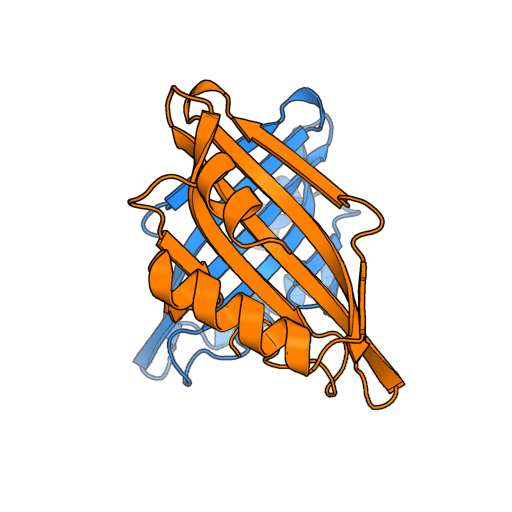8.62 93 SER A CA 1
ATOM 777 C C . SER A 1 93 ? 6.277 -12.469 0.35 1 98.62 93 SER A C 1
ATOM 779 O O . SER A 1 93 ? 7.203 -11.867 -0.192 1 98.62 93 SER A O 1
ATOM 781 N N . CYS A 1 94 ? 5.047 -12.227 0.13 1 98.44 94 CYS A N 1
ATOM 782 C CA . CYS A 1 94 ? 4.52 -11.031 -0.514 1 98.44 94 CYS A CA 1
ATOM 783 C C . CYS A 1 94 ? 3.396 -10.414 0.313 1 98.44 94 CYS A C 1
ATOM 785 O O . CYS A 1 94 ? 2.42 -11.086 0.642 1 98.44 94 CYS A O 1
ATOM 787 N N . ARG A 1 95 ? 3.592 -9.203 0.733 1 98.38 95 ARG A N 1
ATOM 788 C CA . ARG A 1 95 ? 2.549 -8.422 1.39 1 98.38 95 ARG A CA 1
ATOM 789 C C . ARG A 1 95 ? 2.121 -7.242 0.522 1 98.38 95 ARG A C 1
ATOM 791 O O . ARG A 1 95 ? 2.953 -6.426 0.117 1 98.38 95 ARG A O 1
ATOM 798 N N . GLU A 1 96 ? 0.868 -7.152 0.203 1 98.19 96 GLU A N 1
ATOM 799 C CA . GLU A 1 96 ? 0.468 -6.098 -0.724 1 98.19 96 GLU A CA 1
ATOM 800 C C . GLU A 1 96 ? -0.864 -5.48 -0.313 1 98.19 96 GLU A C 1
ATOM 802 O O . GLU A 1 96 ? -1.736 -6.168 0.223 1 98.19 96 GLU A O 1
ATOM 807 N N . LEU A 1 97 ? -1.011 -4.195 -0.494 1 98.06 97 LEU A N 1
ATOM 808 C CA . LEU A 1 97 ? -2.279 -3.477 -0.521 1 98.06 97 LEU A CA 1
ATOM 809 C C . LEU A 1 97 ? -2.654 -3.09 -1.948 1 98.06 97 LEU A C 1
ATOM 811 O O . LEU A 1 97 ? -1.787 -2.713 -2.742 1 98.06 97 LEU A O 1
ATOM 815 N N . THR A 1 98 ? -3.9 -3.215 -2.266 1 97.44 98 THR A N 1
ATOM 816 C CA . THR A 1 98 ? -4.348 -2.93 -3.625 1 97.44 98 THR A CA 1
ATOM 817 C C . THR A 1 98 ? -5.566 -2.012 -3.615 1 97.44 98 THR A C 1
ATOM 819 O O . THR A 1 98 ? -6.309 -1.972 -2.633 1 97.44 98 THR A O 1
ATOM 822 N N . LYS A 1 99 ? -5.809 -1.248 -4.629 1 96.19 99 LYS A N 1
ATOM 823 C CA . LYS A 1 99 ? -7 -0.432 -4.855 1 96.19 99 LYS A CA 1
ATOM 824 C C . LYS A 1 99 ? -7.371 -0.396 -6.332 1 96.19 99 LYS A C 1
ATOM 826 O O . LYS A 1 99 ? -6.566 0.02 -7.172 1 96.19 99 LYS A O 1
ATOM 831 N N . ALA A 1 100 ? -8.555 -0.824 -6.613 1 95.5 100 ALA A N 1
ATOM 832 C CA . ALA A 1 100 ? -9.055 -0.817 -7.988 1 95.5 100 ALA A CA 1
ATOM 833 C C . ALA A 1 100 ? -9.469 0.587 -8.414 1 95.5 100 ALA A C 1
ATOM 835 O O . ALA A 1 100 ? -10.062 1.329 -7.625 1 95.5 100 ALA A O 1
ATOM 836 N N . TYR A 1 101 ? -9.164 0.958 -9.633 1 94.31 101 TYR A N 1
ATOM 837 C CA . TYR A 1 101 ? -9.625 2.213 -10.219 1 94.31 101 TYR A CA 1
ATOM 838 C C . TYR A 1 101 ? -11.055 2.08 -10.727 1 94.31 101 TYR A C 1
ATOM 840 O O . TYR A 1 101 ? -11.758 3.08 -10.898 1 94.31 101 TYR A O 1
ATOM 848 N N . HIS A 1 102 ? -11.375 0.762 -11.008 1 92 102 HIS A N 1
ATOM 849 C CA . HIS A 1 102 ? -12.688 0.496 -11.586 1 92 102 HIS A CA 1
ATOM 850 C C . HIS A 1 102 ? -13.43 -0.585 -10.812 1 92 102 HIS A C 1
ATOM 852 O O . HIS A 1 102 ? -12.812 -1.524 -10.305 1 92 102 HIS A O 1
ATOM 858 N N . HIS A 1 103 ? -14.727 -0.427 -10.883 1 87.38 103 HIS A N 1
ATOM 859 C CA . HIS A 1 103 ? -15.57 -1.351 -10.133 1 87.38 103 HIS A CA 1
ATOM 860 C C . HIS A 1 103 ? -15.438 -2.773 -10.664 1 87.38 103 HIS A C 1
ATOM 862 O O . HIS A 1 103 ? -15.438 -3.732 -9.891 1 87.38 103 HIS A O 1
ATOM 868 N N . ASP A 1 104 ? -15.258 -2.932 -11.891 1 88.5 104 ASP A N 1
ATOM 869 C CA . ASP A 1 104 ? -15.289 -4.23 -12.555 1 88.5 104 ASP A CA 1
ATOM 870 C C . ASP A 1 104 ? -14.133 -5.109 -12.109 1 88.5 104 ASP A C 1
ATOM 872 O O . ASP A 1 104 ? -14.172 -6.332 -12.258 1 88.5 104 ASP A O 1
ATOM 876 N N . VAL A 1 105 ? -13.18 -4.5 -11.547 1 89 105 VAL A N 1
ATOM 877 C CA . VAL A 1 105 ? -12.008 -5.301 -11.219 1 89 105 VAL A CA 1
ATOM 878 C C . VAL A 1 105 ? -11.781 -5.297 -9.711 1 89 105 VAL A C 1
ATOM 880 O O . VAL A 1 105 ? -10.727 -5.73 -9.227 1 89 105 VAL A O 1
ATOM 883 N N . GLN A 1 106 ? -12.719 -4.816 -9.055 1 85.69 106 GLN A N 1
ATOM 884 C CA . GLN A 1 106 ? -12.625 -4.84 -7.598 1 85.69 106 GLN A CA 1
ATOM 885 C C . GLN A 1 106 ? -12.633 -6.273 -7.07 1 85.69 106 GLN A C 1
ATOM 887 O O . GLN A 1 106 ? -13.406 -7.109 -7.535 1 85.69 106 GLN A O 1
ATOM 892 N N . GLY A 1 107 ? -11.719 -6.57 -6.207 1 81.5 107 GLY A N 1
ATOM 893 C CA . GLY A 1 107 ? -11.711 -7.875 -5.562 1 81.5 107 GLY A CA 1
ATOM 894 C C . GLY A 1 107 ? -10.883 -8.906 -6.312 1 81.5 107 GLY A C 1
ATOM 895 O O . GLY A 1 107 ? -10.711 -10.031 -5.84 1 81.5 107 GLY A O 1
ATOM 896 N N . LEU A 1 108 ? -10.422 -8.609 -7.422 1 79.5 108 LEU A N 1
ATOM 897 C CA . LEU A 1 108 ? -9.688 -9.555 -8.25 1 79.5 108 LEU A CA 1
ATOM 898 C C . LEU A 1 108 ? -8.406 -10.008 -7.555 1 79.5 108 LEU A C 1
ATOM 900 O O . LEU A 1 108 ? -7.934 -11.125 -7.781 1 79.5 108 LEU A O 1
ATOM 904 N N . ALA A 1 109 ? -7.918 -9.109 -6.719 1 74.81 109 ALA A N 1
ATOM 905 C CA . ALA A 1 109 ? -6.676 -9.445 -6.031 1 74.81 109 ALA A CA 1
ATOM 906 C C . ALA A 1 109 ? -6.902 -10.547 -5 1 74.81 109 ALA A C 1
ATOM 908 O O . ALA A 1 109 ? -5.953 -11.203 -4.562 1 74.81 109 ALA A O 1
ATOM 909 N N . ASN A 1 110 ? -8.234 -10.727 -4.633 1 72.81 110 ASN A N 1
ATOM 910 C CA . ASN A 1 110 ? -8.57 -11.672 -3.576 1 72.81 110 ASN A CA 1
ATOM 911 C C . ASN A 1 110 ? -9.359 -12.859 -4.121 1 72.81 110 ASN A C 1
ATOM 913 O O . ASN A 1 110 ? -9.953 -13.617 -3.354 1 72.81 110 ASN A O 1
ATOM 917 N N . ILE A 1 111 ? -9.531 -13.023 -5.332 1 68 111 ILE A N 1
ATOM 918 C CA . ILE A 1 111 ? -10.344 -14.109 -5.875 1 68 111 ILE A CA 1
ATOM 919 C C . ILE A 1 111 ? -9.617 -15.438 -5.688 1 68 111 ILE A C 1
ATOM 921 O O . ILE A 1 111 ? -8.383 -15.492 -5.742 1 68 111 ILE A O 1
ATOM 925 N N . MET B 1 1 ? -1.432 18.625 15.75 1 52.72 1 MET B N 1
ATOM 926 C CA . MET B 1 1 ? -0.24 19 14.992 1 52.72 1 MET B CA 1
ATOM 927 C C . MET B 1 1 ? -0.235 20.5 14.68 1 52.72 1 MET B C 1
ATOM 929 O O . MET B 1 1 ? -1.243 21.047 14.234 1 52.72 1 MET B O 1
ATOM 933 N N . ASP B 1 2 ? 0.632 21.281 15.258 1 65.94 2 ASP B N 1
ATOM 934 C CA . ASP B 1 2 ? 0.833 22.703 15.055 1 65.94 2 ASP B CA 1
ATOM 935 C C . ASP B 1 2 ? 1.167 23.016 13.594 1 65.94 2 ASP B C 1
ATOM 937 O O . ASP B 1 2 ? 2.096 22.422 13.031 1 65.94 2 ASP B O 1
ATOM 941 N N . THR B 1 3 ? 0.281 23.625 12.906 1 69.94 3 THR B N 1
ATOM 942 C CA . THR B 1 3 ? 0.459 24 11.508 1 69.94 3 THR B CA 1
ATOM 943 C C . THR B 1 3 ? 1.882 24.5 11.258 1 69.94 3 THR B C 1
ATOM 945 O O . THR B 1 3 ? 2.42 24.328 10.164 1 69.94 3 THR B O 1
ATOM 948 N N . GLU B 1 4 ? 2.4 25.094 12.172 1 74.12 4 GLU B N 1
ATOM 949 C CA . GLU B 1 4 ? 3.775 25.562 12.047 1 74.12 4 GLU B CA 1
ATOM 950 C C . GLU B 1 4 ? 4.746 24.406 11.867 1 74.12 4 GLU B C 1
ATOM 952 O O . GLU B 1 4 ? 5.73 24.516 11.133 1 74.12 4 GLU B O 1
ATOM 957 N N . LYS B 1 5 ? 4.48 23.391 12.508 1 83.69 5 LYS B N 1
ATOM 958 C CA . LYS B 1 5 ? 5.352 22.219 12.391 1 83.69 5 LYS B CA 1
ATOM 959 C C . LYS B 1 5 ? 5.25 21.594 11.008 1 83.69 5 LYS B C 1
ATOM 961 O O . LYS B 1 5 ? 6.246 21.109 10.461 1 83.69 5 LYS B O 1
ATOM 966 N N . ILE B 1 6 ? 4.141 21.812 10.391 1 88.69 6 ILE B N 1
ATOM 967 C CA . ILE B 1 6 ? 3.936 21.25 9.062 1 88.69 6 ILE B CA 1
ATOM 968 C C . ILE B 1 6 ? 4.832 21.969 8.055 1 88.69 6 ILE B C 1
ATOM 970 O O . ILE B 1 6 ? 5.508 21.328 7.246 1 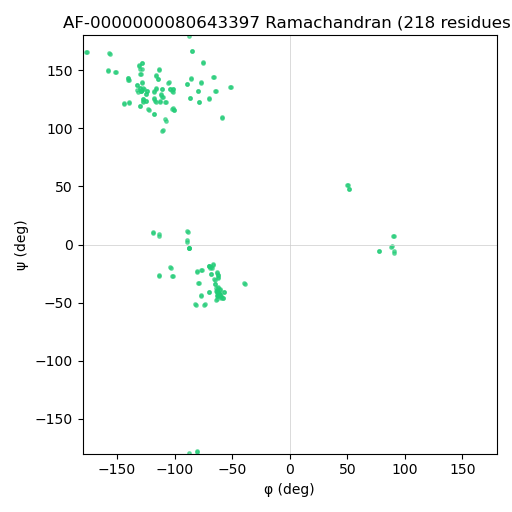88.69 6 ILE B O 1
ATOM 974 N N . ASP B 1 7 ? 4.93 23.266 8.188 1 89.12 7 ASP B N 1
ATOM 975 C CA . ASP B 1 7 ? 5.707 24.047 7.242 1 89.12 7 ASP B CA 1
ATOM 976 C C . ASP B 1 7 ? 7.203 23.781 7.395 1 89.12 7 ASP B C 1
ATOM 978 O O . ASP B 1 7 ? 7.984 24.062 6.484 1 89.12 7 ASP B O 1
ATOM 982 N N . HIS B 1 8 ? 7.539 23.266 8.477 1 92.56 8 HIS B N 1
ATOM 983 C CA . HIS B 1 8 ? 8.938 22.938 8.719 1 92.56 8 HIS B CA 1
ATOM 984 C C . HIS B 1 8 ? 9.328 21.625 8.031 1 92.56 8 HIS B C 1
ATOM 986 O O . HIS B 1 8 ? 10.43 21.516 7.488 1 92.56 8 HIS B O 1
ATOM 992 N N . TYR B 1 9 ? 8.477 20.75 7.93 1 95.44 9 TYR B N 1
ATOM 993 C CA . TYR B 1 9 ? 8.82 19.406 7.465 1 95.44 9 TYR B CA 1
ATOM 994 C C . TYR B 1 9 ? 8.391 19.203 6.02 1 95.44 9 TYR B C 1
ATOM 996 O O . TYR B 1 9 ? 8.961 18.375 5.305 1 95.44 9 TYR B O 1
ATOM 1004 N N . PHE B 1 10 ? 7.484 20.031 5.602 1 97.5 10 PHE B N 1
ATOM 1005 C CA . PHE B 1 10 ? 6.91 19.812 4.281 1 97.5 10 PHE B CA 1
ATOM 1006 C C . PHE B 1 10 ? 7.27 20.953 3.332 1 97.5 10 PHE B C 1
ATOM 1008 O O . PHE B 1 10 ? 7.266 22.109 3.725 1 97.5 10 PHE B O 1
ATOM 1015 N N . ALA B 1 11 ? 7.527 20.625 2.102 1 97.19 11 ALA B N 1
ATOM 1016 C CA . ALA B 1 11 ? 7.801 21.609 1.059 1 97.19 11 ALA B CA 1
ATOM 1017 C C . ALA B 1 11 ? 6.516 22.312 0.612 1 97.19 11 ALA B C 1
ATOM 1019 O O . ALA B 1 11 ? 5.426 21.75 0.739 1 97.19 11 ALA B O 1
ATOM 1020 N N . VAL B 1 12 ? 6.594 23.469 0.077 1 95.69 12 VAL B N 1
ATOM 1021 C CA . VAL B 1 12 ? 5.449 24.266 -0.344 1 95.69 12 VAL B CA 1
ATOM 1022 C C . VAL B 1 12 ? 4.723 23.562 -1.491 1 95.69 12 VAL B C 1
ATOM 1024 O O . VAL B 1 12 ? 3.502 23.688 -1.628 1 95.69 12 VAL B O 1
ATOM 1027 N N . GLU B 1 13 ? 5.477 22.812 -2.287 1 96.62 13 GLU B N 1
ATOM 1028 C CA . GLU B 1 13 ? 4.906 22.109 -3.439 1 96.62 13 GLU B CA 1
ATOM 1029 C C . GLU B 1 13 ? 4.402 20.734 -3.055 1 96.62 13 GLU B C 1
ATOM 1031 O O . GLU B 1 13 ? 4.074 19.922 -3.924 1 96.62 13 GLU B O 1
ATOM 1036 N N . TYR B 1 14 ? 4.344 20.5 -1.794 1 97.94 14 TYR B N 1
ATOM 1037 C CA . TYR B 1 14 ? 3.953 19.188 -1.273 1 97.94 14 TYR B CA 1
ATOM 1038 C C . TYR B 1 14 ? 2.645 18.719 -1.898 1 97.94 14 TYR B C 1
ATOM 1040 O O . TYR B 1 14 ? 1.696 19.5 -2.025 1 97.94 14 TYR B O 1
ATOM 1048 N N . ILE B 1 15 ? 2.619 17.438 -2.303 1 98.25 15 ILE B N 1
ATOM 1049 C CA . ILE B 1 15 ? 1.415 16.781 -2.783 1 98.25 15 ILE B CA 1
ATOM 1050 C C . ILE B 1 15 ? 1.218 15.461 -2.029 1 98.25 15 ILE B C 1
ATOM 1052 O O . ILE B 1 15 ? 2.164 14.688 -1.856 1 98.25 15 ILE B O 1
ATOM 1056 N N . GLN B 1 16 ? -0.002 15.273 -1.573 1 97.5 16 GLN B N 1
ATOM 1057 C CA . GLN B 1 16 ? -0.37 14.008 -0.948 1 97.5 16 GLN B CA 1
ATOM 1058 C C . GLN B 1 16 ? -1.375 13.242 -1.805 1 97.5 16 GLN B C 1
ATOM 1060 O O . GLN B 1 16 ? -2.354 13.82 -2.287 1 97.5 16 GLN B O 1
ATOM 1065 N N . GLU B 1 17 ? -1.059 11.953 -2.062 1 97.62 17 GLU B N 1
ATOM 1066 C CA . GLU B 1 17 ? -2.014 11.055 -2.713 1 97.62 17 GLU B CA 1
ATOM 1067 C C . GLU B 1 17 ? -2.383 9.891 -1.805 1 97.62 17 GLU B C 1
ATOM 1069 O O . GLU B 1 17 ? -1.525 9.07 -1.455 1 97.62 17 GLU B O 1
ATOM 1074 N N . THR B 1 18 ? -3.629 9.852 -1.364 1 96.88 18 THR B N 1
ATOM 1075 C CA . THR B 1 18 ? -4.117 8.773 -0.506 1 96.88 18 THR B CA 1
ATOM 1076 C C . THR B 1 18 ? -5.32 8.078 -1.142 1 96.88 18 THR B C 1
ATOM 1078 O O . THR B 1 18 ? -6.371 8.695 -1.325 1 96.88 18 THR B O 1
ATOM 1081 N N . ASP B 1 19 ? -5.145 6.863 -1.441 1 95.69 19 ASP B N 1
ATOM 1082 C CA . ASP B 1 19 ? -6.242 6.098 -2.02 1 95.69 19 ASP B CA 1
ATOM 1083 C C . ASP B 1 19 ? -6.852 6.828 -3.213 1 95.69 19 ASP B C 1
ATOM 1085 O O . ASP B 1 19 ? -8.07 7.023 -3.273 1 95.69 19 ASP B O 1
ATOM 1089 N N . HIS B 1 20 ? -6.078 7.273 -4.07 1 94.94 20 HIS B N 1
ATOM 1090 C CA . HIS B 1 20 ? -6.395 7.895 -5.355 1 94.94 20 HIS B CA 1
ATOM 1091 C C . HIS B 1 20 ? -6.855 9.336 -5.172 1 94.94 20 HIS B C 1
ATOM 1093 O O . HIS B 1 20 ? -7.047 10.062 -6.148 1 94.94 20 HIS B O 1
ATOM 1099 N N . ASP B 1 21 ? -7.023 9.805 -3.943 1 95.88 21 ASP B N 1
ATOM 1100 C CA . ASP B 1 21 ? -7.34 11.203 -3.691 1 95.88 21 ASP B CA 1
ATOM 1101 C C . ASP B 1 21 ? -6.066 12.039 -3.541 1 95.88 21 ASP B C 1
ATOM 1103 O O . ASP B 1 21 ? -5.117 11.6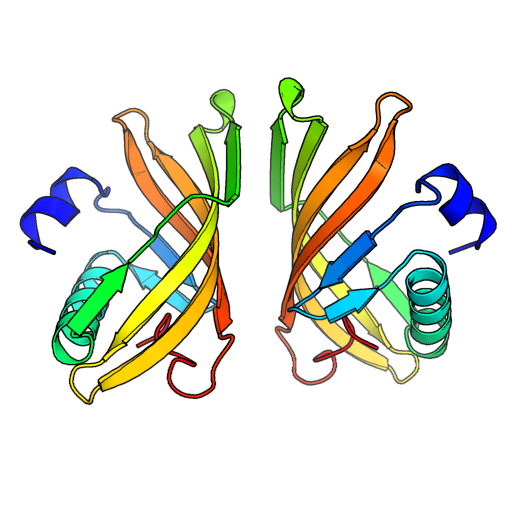09 -2.883 1 95.88 21 ASP B O 1
ATOM 1107 N N . THR B 1 22 ? -6.133 13.203 -4.141 1 97.12 22 THR B N 1
ATOM 1108 C CA . THR B 1 22 ? -4.953 14.062 -4.125 1 97.12 22 THR B CA 1
ATOM 1109 C C . THR B 1 22 ? -5.23 15.359 -3.367 1 97.12 22 THR B C 1
ATOM 1111 O O . THR B 1 22 ? -6.289 15.969 -3.539 1 97.12 22 THR B O 1
ATOM 1114 N N . LEU B 1 23 ? -4.328 15.734 -2.527 1 96.81 23 LEU B N 1
ATOM 1115 C CA . LEU B 1 23 ? -4.383 16.984 -1.77 1 96.81 23 LEU B CA 1
ATOM 1116 C C . LEU B 1 23 ? -3.094 17.781 -1.941 1 96.81 23 LEU B C 1
ATOM 1118 O O . LEU B 1 23 ? -1.998 17.219 -1.863 1 96.81 23 LEU B O 1
ATOM 1122 N N . ASN B 1 24 ? -3.262 19.062 -2.184 1 96.94 24 ASN B N 1
ATOM 1123 C CA . ASN B 1 24 ? -2.096 19.922 -2.043 1 96.94 24 ASN B CA 1
ATOM 1124 C C . ASN B 1 24 ? -1.838 20.281 -0.583 1 96.94 24 ASN B C 1
ATOM 1126 O O . ASN B 1 24 ? -2.537 19.812 0.312 1 96.94 24 ASN B O 1
ATOM 1130 N N . LEU B 1 25 ? -0.813 21.109 -0.367 1 95.75 25 LEU B N 1
ATOM 1131 C CA . LEU B 1 25 ? -0.382 21.406 0.994 1 95.75 25 LEU B CA 1
ATOM 1132 C C . LEU B 1 25 ? -1.506 22.062 1.79 1 95.75 25 LEU B C 1
ATOM 1134 O O . LEU B 1 25 ? -1.749 21.688 2.943 1 95.75 25 LEU B O 1
ATOM 1138 N N . THR B 1 26 ? -2.205 22.984 1.217 1 94.75 26 THR B N 1
ATOM 1139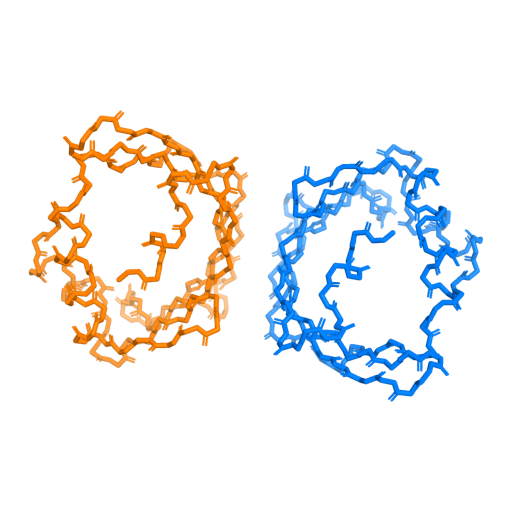 C CA . THR B 1 26 ? -3.283 23.703 1.897 1 94.75 26 THR B CA 1
ATOM 1140 C C . THR B 1 26 ? -4.418 22.734 2.256 1 94.75 26 THR B C 1
ATOM 1142 O O . THR B 1 26 ? -4.902 22.734 3.389 1 94.75 26 THR B O 1
ATOM 1145 N N . GLU B 1 27 ? -4.781 21.969 1.316 1 94.75 27 GLU B N 1
ATOM 1146 C CA . GLU B 1 27 ? -5.848 21 1.537 1 94.75 27 GLU B CA 1
ATOM 1147 C C . GLU B 1 27 ? -5.441 19.953 2.58 1 94.75 27 GLU B C 1
ATOM 1149 O O . GLU B 1 27 ? -6.273 19.5 3.367 1 94.75 27 GLU B O 1
ATOM 1154 N N . PHE B 1 28 ? -4.23 19.547 2.5 1 94.94 28 PHE B N 1
ATOM 1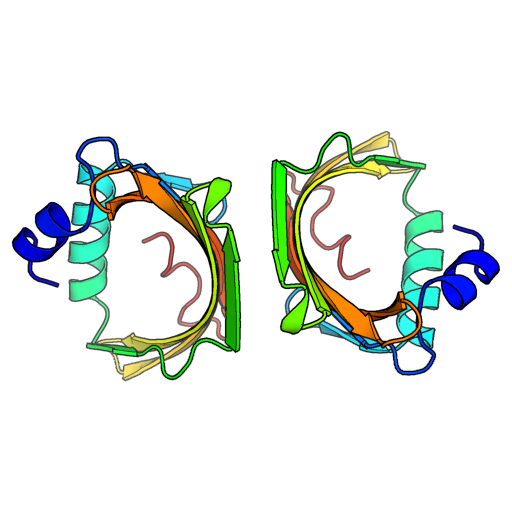155 C CA . PHE B 1 28 ? -3.691 18.625 3.49 1 94.94 28 PHE B CA 1
ATOM 1156 C C . PHE B 1 28 ? -3.805 19.219 4.895 1 94.94 28 PHE B C 1
ATOM 1158 O O . PHE B 1 28 ? -4.266 18.531 5.816 1 94.94 28 PHE B O 1
ATOM 1165 N N . LYS B 1 29 ? -3.439 20.453 5.035 1 93.56 29 LYS B N 1
ATOM 1166 C CA . LYS B 1 29 ? -3.533 21.109 6.332 1 93.56 29 LYS B CA 1
ATOM 1167 C C . LYS B 1 29 ? -4.977 21.156 6.828 1 93.56 29 LYS B C 1
ATOM 1169 O O . LYS B 1 29 ? -5.242 20.906 8.008 1 93.56 29 LYS B O 1
ATOM 1174 N N . LEU B 1 30 ? -5.863 21.469 5.941 1 93.19 30 LEU B N 1
ATOM 1175 C CA . LEU B 1 30 ? -7.281 21.5 6.289 1 93.19 30 LEU B CA 1
ATOM 1176 C C . LEU B 1 30 ? -7.754 20.109 6.727 1 93.19 30 LEU B C 1
ATOM 1178 O O . LEU B 1 30 ? -8.516 19.984 7.691 1 93.19 30 LEU B O 1
ATOM 1182 N N . HIS B 1 31 ? -7.297 19.125 5.996 1 92.94 31 HIS B N 1
ATOM 1183 C CA . HIS B 1 31 ? -7.629 17.75 6.352 1 92.94 31 HIS B CA 1
ATOM 1184 C C . HIS B 1 31 ? -7.137 17.422 7.754 1 92.94 31 HIS B C 1
ATOM 1186 O O . HIS B 1 31 ? -7.867 16.812 8.539 1 92.94 31 HIS B O 1
ATOM 1192 N N . LEU B 1 32 ? -5.902 17.797 8.062 1 91.56 32 LEU B N 1
ATOM 1193 C CA . LEU B 1 32 ? -5.352 17.531 9.383 1 91.56 32 LEU B CA 1
ATOM 1194 C C . LEU B 1 32 ? -6.176 18.219 10.469 1 91.56 32 LEU B C 1
ATOM 1196 O O . LEU B 1 32 ? -6.383 17.656 11.547 1 91.56 32 LEU B O 1
ATOM 1200 N N . GLN B 1 33 ? -6.605 19.375 10.211 1 91.88 33 GLN B N 1
ATOM 1201 C CA . GLN B 1 33 ? -7.438 20.109 11.164 1 91.88 33 GLN B CA 1
ATOM 1202 C C . GLN B 1 33 ? -8.75 19.375 11.414 1 91.88 33 GLN B C 1
ATOM 1204 O O . GLN B 1 33 ? -9.195 19.266 12.562 1 91.88 33 GLN B O 1
ATOM 1209 N N . LYS B 1 34 ? -9.328 18.906 10.359 1 92.81 34 LYS B N 1
ATOM 1210 C CA . LYS B 1 34 ? -10.57 18.156 10.492 1 92.81 34 LYS B CA 1
ATOM 1211 C C . LYS B 1 34 ? -10.344 16.875 11.297 1 92.81 34 LYS B C 1
ATOM 1213 O O . LYS B 1 34 ? -11.18 16.5 12.125 1 92.81 34 LYS B O 1
ATOM 1218 N N . LEU B 1 35 ? -9.305 16.219 11.008 1 92.06 35 LEU B N 1
ATOM 1219 C CA . LEU B 1 35 ? -8.969 15 11.742 1 92.06 35 LEU B CA 1
ATOM 1220 C C . LEU B 1 35 ? -8.844 15.289 13.234 1 92.06 35 LEU B C 1
ATOM 1222 O O . LEU B 1 35 ? -9.312 14.5 14.062 1 92.06 35 LEU B O 1
ATOM 1226 N N . LYS B 1 36 ? -8.25 16.391 13.523 1 90.94 36 LYS B N 1
ATOM 1227 C CA . LYS B 1 36 ? -8.078 16.781 14.922 1 90.94 36 LYS B CA 1
ATOM 1228 C C . LYS B 1 36 ? -9.422 16.984 15.609 1 90.94 36 LYS B C 1
ATOM 1230 O O . LYS B 1 36 ? -9.539 16.812 16.828 1 90.94 36 LYS B O 1
ATOM 1235 N N . GLU B 1 37 ? -10.398 17.297 14.883 1 93.31 37 GLU B N 1
ATOM 1236 C CA . GLU B 1 37 ? -11.734 17.531 15.438 1 93.31 37 GLU B CA 1
ATOM 1237 C C . GLU B 1 37 ? -12.422 16.203 15.773 1 93.31 37 GLU B C 1
ATOM 1239 O O . GLU B 1 37 ? -13.305 16.156 16.641 1 93.31 37 GLU B O 1
ATOM 1244 N N . VAL B 1 38 ? -12.008 15.195 15.188 1 93.62 38 VAL B N 1
ATOM 1245 C CA . VAL B 1 38 ? -12.766 13.953 15.305 1 93.62 38 VAL B CA 1
ATOM 1246 C C . VAL B 1 38 ? -11.953 12.914 16.078 1 93.62 38 VAL B C 1
ATOM 1248 O O . VAL B 1 38 ? -12.516 12.016 16.703 1 93.62 38 VAL B O 1
ATOM 1251 N N . VAL B 1 39 ? -10.688 13.016 16.031 1 95.38 39 VAL B N 1
ATOM 1252 C CA . VAL B 1 39 ? -9.805 11.992 16.578 1 95.38 39 VAL B CA 1
ATOM 1253 C C . VAL B 1 39 ? -9.266 12.422 17.938 1 95.38 39 VAL B C 1
ATOM 1255 O O . VAL B 1 39 ? -8.805 13.555 18.094 1 95.38 39 VAL B O 1
ATOM 1258 N N . LYS B 1 40 ? -9.359 11.547 18.875 1 96.38 40 LYS B N 1
ATOM 1259 C CA . LYS B 1 40 ? -8.773 11.773 20.203 1 96.38 40 LYS B CA 1
ATOM 1260 C C . LYS B 1 40 ? -7.281 11.453 20.203 1 96.38 40 LYS B C 1
ATOM 1262 O O . LYS B 1 40 ? -6.465 12.281 20.625 1 96.38 40 LYS B O 1
ATOM 1267 N N . THR B 1 41 ? -6.988 10.25 19.719 1 95.12 41 THR B N 1
ATOM 1268 C CA . THR B 1 41 ? -5.582 9.859 19.656 1 95.12 41 THR B CA 1
ATOM 1269 C C . THR B 1 41 ? -5.289 9.102 18.359 1 95.12 41 THR B C 1
ATOM 1271 O O . THR B 1 41 ? -6.145 8.375 17.859 1 95.12 41 THR B O 1
ATOM 1274 N N . LEU B 1 42 ? -4.203 9.375 17.859 1 94.69 42 LEU B N 1
ATOM 1275 C CA . LEU B 1 42 ? -3.586 8.633 16.766 1 94.69 42 LEU B CA 1
ATOM 1276 C C . LEU B 1 42 ? -2.184 8.172 17.141 1 94.69 42 LEU B C 1
ATOM 1278 O O . LEU B 1 42 ? -1.331 8.984 17.484 1 94.69 42 LEU B O 1
ATOM 1282 N N . THR B 1 43 ? -2.033 6.863 17.031 1 95.25 43 THR B N 1
ATOM 1283 C CA . THR B 1 43 ? -0.74 6.344 17.453 1 95.25 43 THR B CA 1
ATOM 1284 C C . THR B 1 43 ? -0.172 5.383 16.422 1 95.25 43 THR B C 1
ATOM 1286 O O . THR B 1 43 ? -0.902 4.559 15.859 1 95.25 43 THR B O 1
ATOM 1289 N N . ILE B 1 44 ? 1.102 5.629 16.141 1 95.19 44 ILE B N 1
ATOM 1290 C CA . ILE B 1 44 ? 1.89 4.672 15.367 1 95.19 44 ILE B CA 1
ATOM 1291 C C . ILE B 1 44 ? 2.906 3.988 16.281 1 95.19 44 ILE B C 1
ATOM 1293 O O . ILE B 1 44 ? 3.818 4.637 16.797 1 95.19 44 ILE B O 1
ATOM 1297 N N . GLU B 1 45 ? 2.709 2.783 16.594 1 89.06 45 GLU B N 1
ATOM 1298 C CA . GLU B 1 45 ? 3.584 2.123 17.562 1 89.06 45 GLU B CA 1
ATOM 1299 C C . GLU B 1 45 ? 4.945 1.807 16.938 1 89.06 45 GLU B C 1
ATOM 1301 O O . GLU B 1 45 ? 5.984 2.031 17.562 1 89.06 45 GLU B O 1
ATOM 1306 N N . GLN B 1 46 ? 4.941 1.188 15.852 1 93.31 46 GLN B N 1
ATOM 1307 C CA . GLN B 1 46 ? 6.18 0.813 15.172 1 93.31 46 GLN B CA 1
ATOM 1308 C C . GLN B 1 46 ? 5.98 0.74 13.664 1 93.31 46 GLN B C 1
ATOM 1310 O O . GLN B 1 46 ? 4.895 0.409 13.188 1 93.31 46 GLN B O 1
ATOM 1315 N N . PHE B 1 47 ? 7.109 1.086 12.984 1 97 47 PHE B N 1
ATOM 1316 C CA . PHE B 1 47 ? 7.133 0.801 11.555 1 97 47 PHE B CA 1
ATOM 1317 C C . PHE B 1 47 ? 7.441 -0.67 11.305 1 97 47 PHE B C 1
ATOM 1319 O O . PHE B 1 47 ? 8.461 -1.187 11.766 1 97 47 PHE B O 1
ATOM 1326 N N . LYS B 1 48 ? 6.59 -1.233 10.656 1 97.56 48 LYS B N 1
ATOM 1327 C CA . LYS B 1 48 ? 6.742 -2.662 10.391 1 97.56 48 LYS B CA 1
ATOM 1328 C C . LYS B 1 48 ? 7.762 -2.91 9.289 1 97.56 48 LYS B C 1
ATOM 1330 O O . LYS B 1 48 ? 8.539 -3.863 9.359 1 97.56 48 LYS B O 1
ATOM 1335 N N . ASP B 1 49 ? 7.738 -2.184 8.242 1 98.06 49 ASP B N 1
ATOM 1336 C CA . ASP B 1 49 ? 8.727 -2.184 7.172 1 98.06 49 ASP B CA 1
ATOM 1337 C C . ASP B 1 49 ? 9.219 -0.77 6.879 1 98.06 49 ASP B C 1
ATOM 1339 O O . ASP B 1 49 ? 8.445 0.189 6.941 1 98.06 49 ASP B O 1
ATOM 1343 N N . MET B 1 50 ? 10.461 -0.706 6.656 1 98.38 50 MET B N 1
ATOM 1344 C CA . MET B 1 50 ? 11.094 0.537 6.227 1 98.38 50 MET B CA 1
ATOM 1345 C C . MET B 1 50 ? 12.148 0.268 5.16 1 98.38 50 MET B C 1
ATOM 1347 O O . MET B 1 50 ? 13.047 -0.548 5.367 1 98.38 50 MET B O 1
ATOM 1351 N N . LEU B 1 51 ? 12.023 0.835 4.039 1 98.75 51 LEU B N 1
ATOM 1352 C CA . LEU B 1 51 ? 13.023 0.793 2.977 1 98.75 51 LEU B CA 1
ATOM 1353 C C . LEU B 1 51 ? 13.43 2.201 2.559 1 98.75 51 LEU B C 1
ATOM 1355 O O . LEU B 1 51 ? 12.578 3.066 2.354 1 98.75 51 LEU B O 1
ATOM 1359 N N . ILE B 1 52 ? 14.703 2.408 2.477 1 98.12 52 ILE B N 1
ATOM 1360 C CA . ILE B 1 52 ? 15.242 3.721 2.141 1 98.12 52 ILE B CA 1
ATOM 1361 C C . ILE B 1 52 ? 16.031 3.639 0.835 1 98.12 52 ILE B C 1
ATOM 1363 O O . ILE B 1 52 ? 16.875 2.752 0.665 1 98.12 52 ILE B O 1
ATOM 1367 N N . ASP B 1 53 ? 15.719 4.426 -0.126 1 98.19 53 ASP B N 1
ATOM 1368 C CA . ASP B 1 53 ? 16.531 4.645 -1.322 1 98.19 53 ASP B CA 1
ATOM 1369 C C . ASP B 1 53 ? 17.125 6.047 -1.325 1 98.19 53 ASP B C 1
ATOM 1371 O O . ASP B 1 53 ? 16.469 7.012 -1.72 1 98.19 53 ASP B O 1
ATOM 1375 N N . GLU B 1 54 ? 18.312 6.145 -0.927 1 96.12 54 GLU B N 1
ATOM 1376 C CA . GLU B 1 54 ? 18.984 7.43 -0.781 1 96.12 54 GLU B CA 1
ATOM 1377 C C . GLU B 1 54 ? 19.141 8.133 -2.127 1 96.12 54 GLU B C 1
ATOM 1379 O O . GLU B 1 54 ? 19 9.352 -2.213 1 96.12 54 GLU B O 1
ATOM 1384 N N . GLN B 1 55 ? 19.406 7.281 -3.1 1 95.88 55 GLN B N 1
ATOM 1385 C CA . GLN B 1 55 ? 19.594 7.867 -4.422 1 95.88 55 GLN B CA 1
ATOM 1386 C C . GLN B 1 55 ? 18.312 8.547 -4.91 1 95.88 55 GLN B C 1
ATOM 1388 O O . GLN B 1 55 ? 18.375 9.641 -5.473 1 95.88 55 GLN B O 1
ATOM 1393 N N . GLN B 1 56 ? 17.203 7.957 -4.695 1 96.69 56 GLN B N 1
ATOM 1394 C CA . GLN B 1 56 ? 15.922 8.5 -5.117 1 96.69 56 GLN B CA 1
ATOM 1395 C C . GLN B 1 56 ? 15.344 9.43 -4.059 1 96.69 56 GLN B C 1
ATOM 1397 O O . GLN B 1 56 ? 14.289 10.039 -4.262 1 96.69 56 GLN B O 1
ATOM 1402 N N . GLN B 1 57 ? 15.984 9.578 -2.936 1 98 57 GLN B N 1
ATOM 1403 C CA . GLN B 1 57 ? 15.484 10.344 -1.798 1 98 57 GLN B CA 1
ATOM 1404 C C . GLN B 1 57 ? 14.062 9.93 -1.439 1 98 57 GLN B C 1
ATOM 1406 O O . GLN B 1 57 ? 13.172 10.781 -1.319 1 98 57 GLN B O 1
ATOM 1411 N N . THR B 1 58 ? 13.914 8.664 -1.3 1 98.62 58 THR B N 1
ATOM 1412 C CA . THR B 1 58 ? 12.602 8.062 -1.117 1 98.62 58 THR B CA 1
ATOM 1413 C C . THR B 1 58 ? 12.625 7.066 0.042 1 98.62 58 THR B C 1
ATOM 1415 O O . THR B 1 58 ? 13.578 6.309 0.202 1 98.62 58 THR B O 1
ATOM 1418 N N . ILE B 1 59 ? 11.586 7.105 0.859 1 98.75 59 ILE B N 1
ATOM 1419 C CA . ILE B 1 59 ? 11.406 6.152 1.945 1 98.75 59 ILE B CA 1
ATOM 1420 C C . ILE B 1 59 ? 10.039 5.48 1.818 1 98.75 59 ILE B C 1
ATOM 1422 O O . ILE B 1 59 ? 9.031 6.148 1.592 1 98.75 59 ILE B O 1
ATOM 1426 N N . PHE B 1 60 ? 10.047 4.234 1.876 1 98.88 60 PHE B N 1
ATOM 1427 C CA . PHE B 1 60 ? 8.805 3.477 2.018 1 98.88 60 PHE B CA 1
ATOM 1428 C C . PHE B 1 60 ? 8.617 3.021 3.459 1 98.88 60 PHE B C 1
ATOM 1430 O O . PHE B 1 60 ? 9.547 2.527 4.09 1 98.88 60 PHE B O 1
ATOM 1437 N N . LEU B 1 61 ? 7.398 3.213 3.986 1 98.62 61 LEU B N 1
ATOM 1438 C CA . LEU B 1 61 ? 7.027 2.781 5.332 1 98.62 61 LEU B CA 1
ATOM 1439 C C . LEU B 1 61 ? 5.73 1.98 5.309 1 98.62 61 LEU B C 1
ATOM 1441 O O . LEU B 1 61 ? 4.773 2.359 4.629 1 98.62 61 LEU B O 1
ATOM 1445 N N . ARG B 1 62 ? 5.742 0.873 5.969 1 98.75 62 ARG B N 1
ATOM 1446 C CA . ARG B 1 62 ? 4.527 0.147 6.316 1 98.75 62 ARG B CA 1
ATOM 1447 C C . ARG B 1 62 ? 4.266 0.198 7.816 1 98.75 62 ARG B C 1
ATOM 1449 O O . ARG B 1 62 ? 5.16 -0.095 8.617 1 98.75 62 ARG B O 1
ATOM 1456 N N . TYR B 1 63 ? 3.051 0.62 8.18 1 98.25 63 TYR B N 1
ATOM 1457 C CA . TYR B 1 63 ? 2.73 0.724 9.594 1 98.25 63 TYR B CA 1
ATOM 1458 C C . TYR B 1 63 ? 1.225 0.662 9.82 1 98.25 63 TYR B C 1
ATOM 1460 O O . TYR B 1 63 ? 0.444 0.756 8.875 1 98.25 63 TYR B O 1
ATOM 1468 N N . ASP B 1 64 ? 0.881 0.439 11.062 1 97.12 64 ASP B N 1
ATOM 1469 C CA . ASP B 1 64 ? -0.5 0.551 11.523 1 97.12 64 ASP B CA 1
ATOM 1470 C C . ASP B 1 64 ? -0.717 1.842 12.305 1 97.12 64 ASP B C 1
ATOM 1472 O O . ASP B 1 64 ? 0.11 2.211 13.141 1 97.12 64 ASP B O 1
ATOM 1476 N N . VAL B 1 65 ? -1.804 2.479 11.945 1 96.62 65 VAL B N 1
ATOM 1477 C CA . VAL B 1 65 ? -2.236 3.627 12.734 1 96.62 65 VAL B CA 1
ATOM 1478 C C . VAL B 1 65 ? -3.389 3.221 13.648 1 96.62 65 VAL B C 1
ATOM 1480 O O . VAL B 1 65 ? -4.445 2.795 13.18 1 96.62 65 VAL B O 1
ATOM 1483 N N . ARG B 1 66 ? -3.148 3.312 14.945 1 96.94 66 ARG B N 1
ATOM 1484 C CA . ARG B 1 66 ? -4.227 3.125 15.906 1 96.94 66 ARG B CA 1
ATOM 1485 C C . ARG B 1 66 ? -4.977 4.434 16.156 1 96.94 66 ARG B C 1
ATOM 1487 O O . ARG B 1 66 ? -4.371 5.434 16.547 1 96.94 66 ARG B O 1
ATOM 1494 N N . VAL B 1 67 ? -6.281 4.352 15.977 1 96.12 67 VAL B N 1
ATOM 1495 C CA . VAL B 1 67 ? -7.094 5.559 16.078 1 96.12 67 VAL B CA 1
ATOM 1496 C C . VAL B 1 67 ? -8.094 5.406 17.219 1 96.12 67 VAL B C 1
ATOM 1498 O O . VAL B 1 67 ? -8.734 4.359 17.359 1 96.12 67 VAL B O 1
ATOM 1501 N N . GLU B 1 68 ? -8.141 6.375 18 1 96.62 68 GLU B N 1
ATOM 1502 C CA . GLU B 1 68 ? -9.258 6.582 18.922 1 96.62 68 GLU B CA 1
ATOM 1503 C C . GLU B 1 68 ? -10 7.879 18.594 1 96.62 68 GLU B C 1
ATOM 1505 O O . GLU B 1 68 ? -9.406 8.961 18.625 1 96.62 68 GLU B O 1
ATOM 1510 N N . LYS B 1 69 ? -11.234 7.695 18.359 1 95.56 69 LYS B N 1
ATOM 1511 C CA . LYS B 1 69 ? -12.031 8.883 18.094 1 95.56 69 LYS B CA 1
ATOM 1512 C C . LYS B 1 69 ? -12.516 9.531 19.391 1 95.56 69 LYS B C 1
ATOM 1514 O O . LYS B 1 69 ? -12.469 8.906 20.453 1 95.56 69 LYS B O 1
ATOM 1519 N N . LYS B 1 70 ? -13.008 10.773 19.219 1 95.62 70 LYS B N 1
ATOM 1520 C CA . LYS B 1 70 ? -13.508 11.523 20.359 1 95.62 70 LYS B CA 1
ATOM 1521 C C . LYS B 1 70 ? -14.789 10.898 20.906 1 95.62 70 LYS B C 1
ATOM 1523 O O . LYS B 1 70 ? -15.125 11.078 22.078 1 95.62 70 LYS B O 1
ATOM 1528 N N . ASP B 1 71 ? -15.469 10.07 20.078 1 94.94 71 ASP B N 1
ATOM 1529 C CA . ASP B 1 71 ? -16.656 9.367 20.547 1 94.94 71 ASP B CA 1
ATOM 1530 C C . ASP B 1 71 ? -16.297 8.016 21.156 1 94.94 71 ASP B C 1
ATOM 1532 O O . ASP B 1 71 ? -17.172 7.18 21.391 1 94.94 71 ASP B O 1
ATOM 1536 N N . SER B 1 72 ? -15.062 7.664 21.234 1 93.81 72 SER B N 1
ATOM 1537 C CA . SER B 1 72 ? -14.484 6.52 21.922 1 93.81 72 SER B CA 1
ATOM 1538 C C . SER B 1 72 ? -14.43 5.293 21.016 1 93.81 72 SER B C 1
ATOM 1540 O O . SER B 1 72 ? -13.914 4.242 21.406 1 93.81 72 SER B O 1
ATOM 1542 N N . SER B 1 7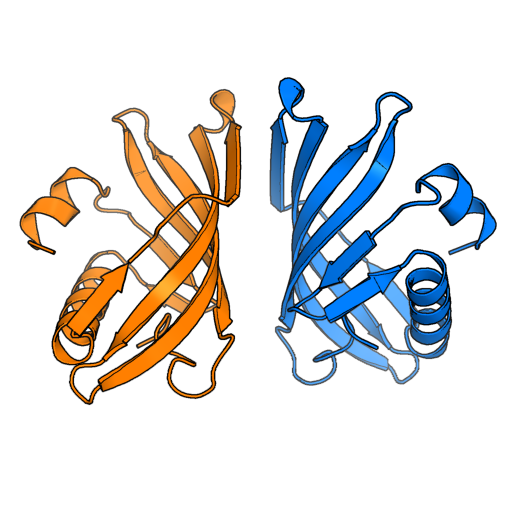3 ? -14.906 5.504 19.875 1 94.25 73 SER B N 1
ATOM 1543 C CA . SER B 1 73 ? -14.695 4.426 18.922 1 94.25 73 SER B CA 1
ATOM 1544 C C . SER B 1 73 ? -13.219 4.27 18.578 1 94.25 73 SER B C 1
ATOM 1546 O O . SER B 1 73 ? -12.477 5.25 18.547 1 94.25 73 SER B O 1
ATOM 1548 N N . LYS B 1 74 ? -12.852 2.969 18.391 1 95 74 LYS B N 1
ATOM 1549 C CA . LYS B 1 74 ? -11.453 2.654 18.125 1 95 74 LYS B CA 1
ATOM 1550 C C . LYS B 1 74 ? -11.32 1.783 16.875 1 95 74 LYS B C 1
ATOM 1552 O O . LYS B 1 74 ? -12.258 1.071 16.5 1 95 74 LYS B O 1
ATOM 1557 N N . GLY B 1 75 ? -10.078 1.914 16.312 1 95.06 75 GLY B N 1
ATOM 1558 C CA . GLY B 1 75 ? -9.781 1.069 15.164 1 95.06 75 GLY B CA 1
ATOM 1559 C C . GLY B 1 75 ? -8.359 1.224 14.656 1 95.06 75 GLY B C 1
ATOM 1560 O O . GLY B 1 75 ? -7.645 2.131 15.078 1 95.06 75 GLY B O 1
ATOM 1561 N N . ASN B 1 76 ? -8 0.279 13.836 1 96.19 76 ASN B N 1
ATOM 1562 C CA . ASN B 1 76 ? -6.676 0.303 13.227 1 96.19 76 ASN B CA 1
ATOM 1563 C C . ASN B 1 76 ? -6.762 0.452 11.711 1 96.19 76 ASN B C 1
ATOM 1565 O O . ASN B 1 76 ? -7.688 -0.065 11.086 1 96.19 76 ASN B O 1
ATOM 1569 N N . ILE B 1 77 ? -5.766 1.154 11.219 1 96.94 77 ILE B N 1
ATOM 1570 C CA . ILE B 1 77 ? -5.633 1.323 9.773 1 96.94 77 ILE B CA 1
ATOM 1571 C C . ILE B 1 77 ? -4.227 0.926 9.336 1 96.94 77 ILE B C 1
ATOM 1573 O O . ILE B 1 77 ? -3.236 1.435 9.867 1 96.94 77 ILE B O 1
ATOM 1577 N N . GLU B 1 78 ? -4.145 -0.027 8.406 1 97.44 78 GLU B N 1
ATOM 1578 C CA . GLU B 1 78 ? -2.859 -0.343 7.789 1 97.44 78 GLU B CA 1
ATOM 1579 C C . GLU B 1 78 ? -2.51 0.662 6.695 1 97.44 78 GLU B C 1
ATOM 1581 O O . GLU B 1 78 ? -3.357 1.011 5.871 1 97.44 78 GLU B O 1
ATOM 1586 N N . VAL B 1 79 ? -1.27 1.164 6.746 1 98.12 79 VAL B N 1
ATOM 1587 C CA . VAL B 1 79 ? -0.848 2.203 5.812 1 98.12 79 VAL B CA 1
ATOM 1588 C C . VAL B 1 79 ? 0.445 1.781 5.117 1 98.12 79 VAL B C 1
ATOM 1590 O O . VAL B 1 79 ? 1.392 1.338 5.773 1 98.12 79 VAL B O 1
ATOM 1593 N N . TYR B 1 80 ? 0.5 1.754 3.785 1 98.75 80 TYR B N 1
ATOM 1594 C CA . TYR B 1 80 ? 1.689 1.746 2.939 1 98.75 80 TYR B CA 1
ATOM 1595 C C . TYR B 1 80 ? 1.97 3.135 2.379 1 98.75 80 TYR B C 1
ATOM 1597 O O . TYR B 1 80 ? 1.175 3.67 1.603 1 98.75 80 TYR B O 1
ATOM 1605 N N . ALA B 1 81 ? 3.1 3.73 2.762 1 98.69 81 ALA B N 1
ATOM 1606 C CA . ALA B 1 81 ? 3.348 5.117 2.381 1 98.69 81 ALA B CA 1
ATOM 1607 C C . ALA B 1 81 ? 4.73 5.277 1.755 1 98.69 81 ALA B C 1
ATOM 1609 O O . ALA B 1 81 ? 5.703 4.684 2.229 1 98.69 81 ALA B O 1
ATOM 1610 N N . ILE B 1 82 ? 4.762 5.984 0.679 1 98.88 82 ILE B N 1
ATOM 1611 C CA . ILE B 1 82 ? 6 6.398 0.027 1 98.88 82 ILE B CA 1
ATOM 1612 C C . ILE B 1 82 ? 6.219 7.895 0.239 1 98.88 82 ILE B C 1
ATOM 1614 O O . ILE B 1 82 ? 5.387 8.711 -0.152 1 98.88 82 ILE B O 1
ATOM 1618 N N . PHE B 1 83 ? 7.363 8.25 0.838 1 98.69 83 PHE B N 1
ATOM 1619 C CA . PHE B 1 83 ? 7.73 9.648 1.048 1 98.69 83 PHE B CA 1
ATOM 1620 C C . PHE B 1 83 ? 8.906 10.039 0.164 1 98.69 83 PHE B C 1
ATOM 1622 O O . PHE B 1 83 ? 9.883 9.289 0.054 1 98.69 83 PHE B O 1
ATOM 1629 N N . LYS B 1 84 ? 8.789 11.109 -0.429 1 98.75 84 LYS B N 1
ATOM 1630 C CA . LYS B 1 84 ? 9.914 11.688 -1.16 1 98.75 84 LYS B CA 1
ATOM 1631 C C . LYS B 1 84 ? 10.383 12.984 -0.508 1 98.75 84 LYS B C 1
ATOM 1633 O O . LYS B 1 84 ? 9.578 13.727 0.058 1 98.75 84 LYS B O 1
ATOM 1638 N N . PHE B 1 85 ? 11.617 13.234 -0.667 1 98.5 85 PHE B N 1
ATOM 1639 C CA . PHE B 1 85 ? 12.242 14.375 -0.012 1 98.5 85 PHE B CA 1
ATOM 1640 C C . PHE B 1 85 ? 13.039 15.203 -1.012 1 98.5 85 PHE B C 1
ATOM 1642 O O . PHE B 1 85 ? 13.578 14.664 -1.979 1 98.5 85 PHE B O 1
ATOM 1649 N N . ASN B 1 86 ? 13.047 16.438 -0.773 1 97.88 86 ASN B N 1
ATOM 1650 C CA . ASN B 1 86 ? 13.961 17.266 -1.561 1 97.88 86 ASN B CA 1
ATOM 1651 C C . ASN B 1 86 ? 15.344 17.328 -0.924 1 97.88 86 ASN B C 1
ATOM 1653 O O . ASN B 1 86 ? 15.594 16.688 0.105 1 97.88 86 ASN B O 1
ATOM 1657 N N . GLU B 1 87 ? 16.234 18.047 -1.583 1 96.12 87 GLU B N 1
ATOM 1658 C CA . GLU B 1 87 ? 17.625 18.094 -1.159 1 96.12 87 GLU B CA 1
ATOM 1659 C C . GLU B 1 87 ? 17.766 18.719 0.229 1 96.12 87 GLU B C 1
ATOM 1661 O O . GLU B 1 87 ? 18.719 18.438 0.952 1 96.12 87 GLU B O 1
ATOM 1666 N N . SER B 1 88 ? 16.812 19.516 0.612 1 95.69 88 SER B N 1
ATOM 1667 C CA . SER B 1 88 ? 16.859 20.188 1.909 1 95.69 88 SER B CA 1
ATOM 1668 C C . SER B 1 88 ? 16.25 19.312 2.998 1 95.69 88 SER B C 1
ATOM 1670 O O . SER B 1 88 ? 16.203 19.703 4.168 1 95.69 88 SER B O 1
ATOM 1672 N N . GLY B 1 89 ? 15.742 18.172 2.641 1 96.12 89 GLY B N 1
ATOM 1673 C CA . GLY B 1 89 ? 15.211 17.234 3.615 1 96.12 89 GLY B CA 1
ATOM 1674 C C . GLY B 1 89 ? 13.727 17.438 3.885 1 96.12 89 GLY B C 1
ATOM 1675 O O . GLY B 1 89 ? 13.172 16.828 4.797 1 96.12 89 GLY B O 1
ATOM 1676 N N . LYS B 1 90 ? 13.102 18.312 3.121 1 97.88 90 LYS B N 1
ATOM 1677 C CA . LYS B 1 90 ? 11.664 18.516 3.262 1 97.88 90 LYS B CA 1
ATOM 1678 C C . LYS B 1 90 ? 10.875 17.5 2.434 1 97.88 90 LYS B C 1
ATOM 1680 O O . LYS B 1 90 ? 11.305 17.125 1.344 1 97.88 90 LYS B O 1
ATOM 1685 N N . VAL B 1 91 ? 9.734 17.047 2.996 1 98.38 91 VAL B N 1
ATOM 1686 C CA . VAL B 1 91 ? 8.875 16.109 2.279 1 98.38 91 VAL B CA 1
ATOM 1687 C C . VAL B 1 91 ? 8.211 16.828 1.103 1 98.38 91 VAL B C 1
ATOM 1689 O O . VAL B 1 91 ? 7.539 17.844 1.283 1 98.38 91 VAL B O 1
ATOM 1692 N N . THR B 1 92 ? 8.359 16.281 -0.078 1 98.56 92 THR B N 1
ATOM 1693 C CA . THR B 1 92 ? 7.766 16.875 -1.269 1 98.56 92 THR B CA 1
ATOM 1694 C C . THR B 1 92 ? 6.504 16.125 -1.674 1 98.56 92 THR B C 1
ATOM 1696 O O . THR B 1 92 ? 5.609 16.703 -2.305 1 98.56 92 THR B O 1
ATOM 1699 N N . SER B 1 93 ? 6.445 14.859 -1.327 1 98.62 93 SER B N 1
ATOM 1700 C CA . SER B 1 93 ? 5.242 14.109 -1.663 1 98.62 93 SER B CA 1
ATOM 1701 C C . SER B 1 93 ? 5.082 12.891 -0.762 1 98.62 93 SER B C 1
ATOM 1703 O O . SER B 1 93 ? 6.07 12.375 -0.228 1 98.62 93 SER B O 1
ATOM 1705 N N . CYS B 1 94 ? 3.879 12.523 -0.531 1 98.38 94 CYS B N 1
ATOM 1706 C CA . CYS B 1 94 ? 3.477 11.281 0.119 1 98.38 94 CYS B CA 1
ATOM 1707 C C . CYS B 1 94 ? 2.406 10.562 -0.694 1 98.38 94 CYS B C 1
ATOM 1709 O O . CYS B 1 94 ? 1.365 11.148 -1.009 1 98.38 94 CYS B O 1
ATOM 1711 N N . ARG B 1 95 ? 2.705 9.375 -1.127 1 98.38 95 ARG B N 1
ATOM 1712 C CA . ARG B 1 95 ? 1.731 8.5 -1.773 1 98.38 95 ARG B CA 1
ATOM 1713 C C . ARG B 1 95 ? 1.426 7.285 -0.904 1 98.38 95 ARG B C 1
ATOM 1715 O O . ARG B 1 95 ? 2.336 6.555 -0.51 1 98.38 95 ARG B O 1
ATOM 1722 N N . GLU B 1 96 ? 0.188 7.082 -0.573 1 98.25 96 GLU B N 1
ATOM 1723 C CA . GLU B 1 96 ? -0.103 6 0.361 1 98.25 96 GLU B CA 1
ATOM 1724 C C . GLU B 1 96 ? -1.373 5.254 -0.037 1 98.25 96 GLU B C 1
ATOM 1726 O O . GLU B 1 96 ? -2.311 5.852 -0.57 1 98.25 96 GLU B O 1
ATOM 1731 N N . LEU B 1 97 ? -1.389 3.965 0.147 1 98.06 97 LEU B N 1
ATOM 1732 C CA . LEU B 1 97 ? -2.586 3.131 0.19 1 98.06 97 LEU B CA 1
ATOM 1733 C C . LEU B 1 97 ? -2.904 2.711 1.621 1 98.06 97 LEU B C 1
ATOM 1735 O O . LEU B 1 97 ? -1.998 2.422 2.404 1 98.06 97 LEU B O 1
ATOM 1739 N N . THR B 1 98 ? -4.152 2.725 1.953 1 97.44 98 THR B N 1
ATOM 1740 C CA . THR B 1 98 ? -4.555 2.395 3.316 1 97.44 98 THR B CA 1
ATOM 1741 C C . THR B 1 98 ? -5.68 1.365 3.316 1 97.44 98 THR B C 1
ATOM 1743 O O . THR B 1 98 ? -6.422 1.252 2.34 1 97.44 98 THR B O 1
ATOM 1746 N N . LYS B 1 99 ? -5.84 0.582 4.336 1 96.25 99 LYS B N 1
ATOM 1747 C CA . LYS B 1 99 ? -6.945 -0.344 4.574 1 96.25 99 LYS B CA 1
ATOM 1748 C C . LYS B 1 99 ? -7.297 -0.414 6.055 1 96.25 99 LYS B C 1
ATOM 1750 O O . LYS B 1 99 ? -6.449 -0.753 6.887 1 96.25 99 LYS B O 1
ATOM 1755 N N . ALA B 1 100 ? -8.508 -0.096 6.344 1 95.56 100 ALA B N 1
ATOM 1756 C CA . ALA B 1 100 ? -8.992 -0.149 7.719 1 95.56 100 ALA B CA 1
ATOM 1757 C C . ALA B 1 100 ? -9.273 -1.586 8.148 1 95.56 100 ALA B C 1
ATOM 1759 O O . ALA B 1 100 ? -9.805 -2.379 7.371 1 95.56 100 ALA B O 1
ATOM 1760 N N . TYR B 1 101 ? -8.906 -1.922 9.375 1 94.38 101 TYR B N 1
ATOM 1761 C CA . TYR B 1 101 ? -9.242 -3.213 9.961 1 94.38 101 TYR B CA 1
ATOM 1762 C C . TYR B 1 101 ? -10.672 -3.215 10.492 1 94.38 101 TYR B C 1
ATOM 1764 O O . TYR B 1 101 ? -11.273 -4.277 10.672 1 94.38 101 TYR B O 1
ATOM 1772 N N . HIS B 1 102 ? -11.117 -1.938 10.758 1 92.19 102 HIS B N 1
ATOM 1773 C CA . HIS B 1 102 ? -12.438 -1.795 11.359 1 92.19 102 HIS B CA 1
ATOM 1774 C C . HIS B 1 102 ? -13.289 -0.786 10.594 1 92.19 102 HIS B C 1
ATOM 1776 O O . HIS B 1 102 ? -12.766 0.207 10.086 1 92.19 102 HIS B O 1
ATOM 1782 N N . HIS B 1 103 ? -14.562 -1.067 10.695 1 87.44 103 HIS B N 1
ATOM 1783 C CA . HIS B 1 103 ? -15.492 -0.223 9.961 1 87.44 103 HIS B CA 1
ATOM 1784 C C . HIS B 1 103 ? -15.484 1.205 10.492 1 87.44 103 HIS B C 1
ATOM 1786 O O . HIS B 1 103 ? -15.594 2.162 9.719 1 87.44 103 HIS B O 1
ATOM 1792 N N . ASP B 1 104 ? -15.305 1.378 11.719 1 88.81 104 ASP B N 1
ATOM 1793 C CA . ASP B 1 104 ? -15.453 2.666 12.391 1 88.81 104 ASP B CA 1
ATOM 1794 C C . ASP B 1 104 ? -14.383 3.65 11.93 1 88.81 104 ASP B C 1
ATOM 1796 O O . ASP B 1 104 ? -14.539 4.863 12.094 1 88.81 104 ASP B O 1
ATOM 1800 N N . VAL B 1 105 ? -13.398 3.137 11.352 1 89.12 105 VAL B N 1
ATOM 1801 C CA . VAL B 1 105 ? -12.305 4.047 11.023 1 89.12 105 VAL B CA 1
ATOM 1802 C C . VAL B 1 105 ? -12.102 4.07 9.508 1 89.12 105 VAL B C 1
ATOM 1804 O O . VAL B 1 105 ? -11.102 4.605 9.023 1 89.12 105 VAL B O 1
ATOM 1807 N N . GLN B 1 106 ? -12.984 3.506 8.867 1 85.81 106 GLN B N 1
ATOM 1808 C CA . GLN B 1 106 ? -12.914 3.535 7.414 1 85.81 106 GLN B CA 1
ATOM 1809 C C . GLN B 1 106 ? -13.055 4.961 6.883 1 85.81 106 GLN B C 1
ATOM 1811 O O . GLN B 1 106 ? -13.906 5.719 7.352 1 85.81 106 GLN B O 1
ATOM 1816 N N . GLY B 1 107 ? -12.195 5.34 6.012 1 81.62 107 GLY B N 1
ATOM 1817 C CA . GLY B 1 107 ? -12.32 6.637 5.359 1 81.62 107 GLY B CA 1
ATOM 1818 C C . GLY B 1 107 ? -11.594 7.746 6.094 1 81.62 107 GLY B C 1
ATOM 1819 O O . GLY B 1 107 ? -11.547 8.883 5.621 1 81.62 107 GLY B O 1
ATOM 1820 N N . LEU B 1 108 ? -11.078 7.492 7.195 1 79.94 108 LEU B N 1
ATOM 1821 C CA . LEU B 1 108 ? -10.422 8.508 8.016 1 79.94 108 LEU B CA 1
ATOM 1822 C C . LEU B 1 108 ? -9.211 9.086 7.293 1 79.94 108 LEU B C 1
ATOM 1824 O O . LEU B 1 108 ? -8.836 10.242 7.52 1 79.94 108 LEU B O 1
ATOM 1828 N N . ALA B 1 109 ? -8.648 8.25 6.453 1 75.38 109 ALA B N 1
ATOM 1829 C CA . ALA B 1 109 ? -7.453 8.703 5.746 1 75.38 109 ALA B CA 1
ATOM 1830 C C . ALA B 1 109 ? -7.801 9.773 4.715 1 75.38 109 ALA B C 1
ATOM 1832 O O . ALA B 1 109 ? -6.926 10.508 4.25 1 75.38 109 ALA B O 1
ATOM 1833 N N . ASN B 1 110 ? -9.156 9.82 4.367 1 73.31 110 ASN B N 1
ATOM 1834 C CA . ASN B 1 110 ? -9.602 10.719 3.312 1 73.31 110 ASN B CA 1
ATOM 1835 C C . ASN B 1 110 ? -10.508 11.82 3.859 1 73.31 110 ASN B C 1
ATOM 1837 O O . ASN B 1 110 ? -11.188 12.5 3.094 1 73.31 110 ASN B O 1
ATOM 1841 N N . ILE B 1 111 ? -10.656 11.992 5.07 1 68.88 111 ILE B N 1
ATOM 1842 C CA . ILE B 1 111 ? -11.578 12.977 5.613 1 68.88 111 ILE B CA 1
ATOM 1843 C C . ILE B 1 111 ? -11.016 14.383 5.41 1 68.88 111 ILE B C 1
ATOM 1845 O O . ILE B 1 111 ? -9.797 14.586 5.449 1 68.88 111 ILE B O 1
#

Sequence (222 aa):
MDTEKIDHYFAVEYIQETDHDTLNLTEFKLHLQKLKEVVKTLTIEQFKDMLIDEQQQTIFLRYDVRVEKKDSSKGNIEVYAIFKFNESGKVTSCRELTKAYHHDVQGLANIMDTEKIDHYFAVEYIQETDHDTLNLTEFKLHLQKLKEVVKTLTIEQFKDMLIDEQQQTIFLRYDVRVEKKDSSKGNIEVYAIFKFNESGKVTSCRELTKAYHHDVQGLANI

Organism: Staphylococcus saprophyticus subsp. saprophyticus (strain ATCC 15305 / DSM 20229 / NCIMB 8711 / NCTC 7292 / S-41) (NCBI:txid342451)

Foldseek 3Di:
DPLVVQPVAADQLEWEAEPNDIDHPVRVVVLVVVLVVWWDDKDWDDFPDWDADVVQQKIWTWTKIWTATPVRDTWIKTKIWMWHADPVNHTRYIYMYMDTPDPVCPCSVPD/DPLVVQPVAADQLEWEAEPNDIDHPVRVVVLVVVLVVWWDDKDWDDFPDWDADVVQQKIWTWTKIWTATPVGDTWIKTKIWMWHADPVNHTRYIYMYMDTPDPVCPCSVPD

Solvent-accessible surface area (backbone atoms only — not comparable to full-atom values): 11867 Å² total; per-residue (Å²): 134,61,69,69,59,48,64,69,45,35,37,86,78,17,38,38,34,45,72,88,42,76,32,45,48,69,54,44,53,52,29,52,54,53,46,59,74,47,40,65,44,78,44,70,85,57,74,76,41,77,40,65,30,75,91,73,33,33,36,39,39,30,35,46,40,39,38,30,30,68,86,66,50,63,31,42,30,41,36,42,36,38,38,30,43,46,96,87,66,22,34,38,32,37,44,31,48,71,50,51,80,30,78,86,44,54,64,62,90,72,83,132,61,68,68,59,46,63,69,45,35,37,87,78,18,37,37,33,46,73,90,42,74,33,45,47,68,54,44,52,53,29,52,53,52,46,58,74,46,40,64,45,76,41,69,87,56,73,75,41,75,42,67,32,75,90,74,32,34,37,39,39,29,34,47,39,41,40,30,30,68,86,66,49,63,31,42,30,41,36,43,36,39,38,30,42,47,96,86,66,24,34,38,32,39,44,32,47,70,49,52,78,29,78,85,44,54,61,62,87,71,85

Nearest PDB structures (foldseek):
  3er7-assembly1_A  TM=8.489E-01  e=2.946E-04  Exiguobacterium sibiricum 255-15
  6isl-assembly1_B-2  TM=8.397E-01  e=4.673E-04  Streptomyces xiamenensis 318
  2imj-assembly2_D  TM=7.729E-01  e=1.569E-03  Pseudomonas protegens Pf-5
  2z77-assembly2_D  TM=7.464E-01  e=1.053E-02  Mycobacterium tuberculosis H37Rv
  5ier-assembly3_C  TM=7.891E-01  e=3.969E-02  synthetic construct

Radius of gyration: 18.79 Å; Cα contacts (8 Å, |Δi|>4): 476; chains: 2; bounding box: 37×51×44 Å

pLDDT: mean 93.64, std 7.67, range [52.03, 98.88]